Protein AF-A0A0F9E909-F1 (afdb_monomer)

Solvent-accessible surface area (backbone atoms only — not comparable to full-atom values): 12432 Å² total; per-residue (Å²): 138,92,84,76,99,59,73,80,66,63,66,66,71,63,49,58,63,54,48,55,54,49,21,74,79,40,53,70,59,35,53,52,53,51,50,56,50,39,73,75,51,79,74,81,72,73,55,64,64,54,41,22,43,34,40,78,66,65,75,43,50,73,69,54,37,56,53,52,33,40,75,76,69,42,54,68,70,60,45,48,50,43,37,61,70,59,56,84,75,80,56,69,67,59,48,50,44,34,33,48,59,72,74,39,54,69,71,60,41,53,58,55,44,42,74,70,72,44,51,74,68,53,48,55,51,46,62,58,71,60,41,56,73,81,52,73,69,53,52,50,44,25,55,79,50,34,51,79,38,64,70,59,26,58,76,71,45,40,69,60,87,67,55,68,62,57,38,57,58,31,38,37,72,24,28,44,61,69,56,41,48,43,52,52,26,45,64,78,79,76,79,52,73,66,53,51,52,51,34,41,77,69,63,76,41,54,86,83,69,74,70,132

Organism: NCBI:txid412755

Radius of gyration: 36.8 Å; Cα contacts (8 Å, |Δi|>4): 152; chains: 1; bounding box: 76×35×115 Å

Mean predicted aligned error: 10.0 Å

Nearest PDB structures (foldseek):
  4ph3-assembly2_B  TM=2.312E-01  e=5.650E+00  Bovine leukemia virus
  8p74-assembly1_I  TM=1.664E-01  e=8.000E+00  Homo sapiens

pLDDT: mean 88.17, std 17.1, range [31.7, 98.5]

Structure (mmCIF, N/CA/C/O backbone):
data_AF-A0A0F9E909-F1
#
_entry.id   AF-A0A0F9E909-F1
#
loop_
_atom_site.group_PDB
_atom_site.id
_atom_site.type_symbol
_atom_site.label_atom_id
_atom_site.label_alt_id
_atom_site.label_comp_id
_atom_site.label_asym_id
_atom_site.label_entity_id
_atom_site.label_seq_id
_atom_site.pdbx_PDB_ins_code
_atom_site.Cartn_x
_atom_site.Cartn_y
_atom_site.Cartn_z
_atom_site.occupancy
_atom_site.B_iso_or_equiv
_atom_site.auth_seq_id
_atom_site.auth_comp_id
_atom_site.auth_asym_id
_atom_site.auth_atom_id
_atom_site.pdbx_PDB_model_num
ATOM 1 N N . MET A 1 1 ? 47.763 -15.462 -66.556 1.00 36.81 1 MET A N 1
ATOM 2 C CA . MET A 1 1 ? 46.992 -14.241 -66.240 1.00 36.81 1 MET A CA 1
ATOM 3 C C . MET A 1 1 ? 45.599 -14.666 -65.798 1.00 36.81 1 MET A C 1
ATOM 5 O O . MET A 1 1 ? 44.924 -15.286 -66.610 1.00 36.81 1 MET A O 1
ATOM 9 N N . PRO A 1 2 ? 45.197 -14.446 -64.535 1.00 40.94 2 PRO A N 1
ATOM 10 C CA . PRO A 1 2 ? 43.868 -14.795 -64.047 1.00 40.94 2 PRO A CA 1
ATOM 11 C C . PRO A 1 2 ? 42.940 -13.569 -64.053 1.00 40.94 2 PRO A C 1
ATOM 13 O O . PRO A 1 2 ? 43.306 -12.526 -63.521 1.00 40.94 2 PRO A O 1
ATOM 16 N N . ALA A 1 3 ? 41.750 -13.699 -64.641 1.00 32.66 3 ALA A N 1
ATOM 17 C CA . ALA A 1 3 ? 40.571 -12.861 -64.392 1.00 32.66 3 ALA A CA 1
ATOM 18 C C . ALA A 1 3 ? 39.335 -13.476 -65.098 1.00 32.66 3 ALA A C 1
ATOM 20 O O . ALA A 1 3 ? 39.513 -14.020 -66.188 1.00 32.66 3 ALA A O 1
ATOM 21 N N . PRO A 1 4 ? 38.089 -13.323 -64.597 1.00 44.22 4 PRO A N 1
ATOM 22 C CA . PRO A 1 4 ? 37.714 -12.877 -63.259 1.00 44.22 4 PRO A CA 1
ATOM 23 C C . PRO A 1 4 ? 36.596 -13.699 -62.580 1.00 44.22 4 PRO A C 1
ATOM 25 O O . PRO A 1 4 ? 35.664 -14.235 -63.180 1.00 44.22 4 PRO A O 1
ATOM 28 N N . ILE A 1 5 ? 36.676 -13.667 -61.254 1.00 43.78 5 ILE A N 1
ATOM 29 C CA . ILE A 1 5 ? 35.606 -13.874 -60.281 1.00 43.78 5 ILE A CA 1
ATOM 30 C C . ILE A 1 5 ? 34.520 -12.809 -60.531 1.00 43.78 5 ILE A C 1
ATOM 32 O O . ILE A 1 5 ? 34.573 -11.736 -59.947 1.00 43.78 5 ILE A O 1
ATOM 36 N N . ILE A 1 6 ? 33.575 -13.046 -61.449 1.00 39.88 6 ILE A N 1
ATOM 37 C CA . ILE A 1 6 ? 32.380 -12.182 -61.626 1.00 39.88 6 ILE A CA 1
ATOM 38 C C . ILE A 1 6 ? 31.071 -12.987 -61.765 1.00 39.88 6 ILE A C 1
ATOM 40 O O . ILE A 1 6 ? 29.988 -12.424 -61.660 1.00 39.88 6 ILE A O 1
ATOM 44 N N . ILE A 1 7 ? 31.104 -14.317 -61.890 1.00 36.59 7 ILE A N 1
ATOM 45 C CA . ILE A 1 7 ? 29.864 -15.076 -62.157 1.00 36.59 7 ILE A CA 1
ATOM 46 C C . ILE A 1 7 ? 29.066 -15.425 -60.881 1.00 36.59 7 ILE A C 1
ATOM 48 O O . ILE A 1 7 ? 27.866 -15.669 -60.959 1.00 36.59 7 ILE A O 1
ATOM 52 N N . VAL A 1 8 ? 29.656 -15.339 -59.682 1.00 37.59 8 VAL A N 1
ATOM 53 C CA . VAL A 1 8 ? 28.934 -15.656 -58.426 1.00 37.59 8 VAL A CA 1
ATOM 54 C C . VAL A 1 8 ? 28.106 -14.475 -57.885 1.00 37.59 8 VAL A C 1
ATOM 56 O O . VAL A 1 8 ? 27.152 -14.685 -57.143 1.00 37.59 8 VAL A O 1
ATOM 59 N N . LEU A 1 9 ? 28.372 -13.236 -58.320 1.00 36.12 9 LEU A N 1
ATOM 60 C CA . LEU A 1 9 ? 27.569 -12.061 -57.930 1.00 36.12 9 LEU A CA 1
ATOM 61 C C . LEU A 1 9 ? 26.305 -11.864 -58.791 1.00 36.12 9 LEU A C 1
ATOM 63 O O . LEU A 1 9 ? 25.391 -11.152 -58.383 1.00 36.12 9 LEU A O 1
ATOM 67 N N . GLY A 1 10 ? 26.218 -12.513 -59.958 1.00 31.70 10 GLY A N 1
ATOM 68 C CA . GLY A 1 10 ? 25.117 -12.311 -60.909 1.00 31.70 10 GLY A CA 1
ATOM 69 C C . GLY A 1 10 ? 23.823 -13.068 -60.587 1.00 31.70 10 GLY A C 1
ATOM 70 O O . GLY A 1 10 ? 22.751 -12.636 -60.999 1.00 31.70 10 GLY A O 1
ATOM 71 N N . ILE A 1 11 ? 23.889 -14.169 -59.830 1.00 36.22 11 ILE A N 1
ATOM 72 C CA . ILE A 1 11 ? 22.701 -14.979 -59.489 1.00 36.22 11 ILE A CA 1
ATOM 73 C C . ILE A 1 11 ? 21.999 -14.457 -58.219 1.00 36.22 11 ILE A C 1
ATOM 75 O O . ILE A 1 11 ? 20.808 -14.687 -58.026 1.00 36.22 11 ILE A O 1
ATOM 79 N N . VAL A 1 12 ? 22.688 -13.669 -57.389 1.00 43.12 12 VAL A N 1
ATOM 80 C CA . VAL A 1 12 ? 22.137 -13.153 -56.121 1.00 43.12 12 VAL A CA 1
ATOM 81 C C . VAL A 1 12 ? 21.300 -11.877 -56.310 1.00 43.12 12 VAL A C 1
ATOM 83 O O . VAL A 1 12 ? 20.471 -11.567 -55.463 1.00 43.12 12 VAL A O 1
ATOM 86 N N . ALA A 1 13 ? 21.438 -11.155 -57.429 1.00 41.00 13 ALA A N 1
ATOM 87 C CA . ALA A 1 13 ? 20.770 -9.859 -57.619 1.00 41.00 13 ALA A CA 1
ATOM 88 C C . ALA A 1 13 ? 19.371 -9.924 -58.274 1.00 41.00 13 ALA A C 1
ATOM 90 O O . ALA A 1 13 ? 18.600 -8.977 -58.140 1.00 41.00 13 ALA A O 1
ATOM 91 N N . LEU A 1 14 ? 19.013 -11.022 -58.957 1.00 38.09 14 LEU A N 1
ATOM 92 C CA . LEU A 1 14 ? 17.705 -11.181 -59.630 1.00 38.09 14 LEU A CA 1
ATOM 93 C C . LEU A 1 14 ? 16.709 -12.074 -58.872 1.00 38.09 14 LEU A C 1
ATOM 95 O O . LEU A 1 14 ? 15.510 -12.023 -59.136 1.00 38.09 14 LEU A O 1
ATOM 99 N N . ALA A 1 15 ? 17.175 -12.872 -57.911 1.00 51.06 15 ALA A N 1
ATOM 100 C CA . ALA A 1 15 ? 16.310 -13.684 -57.057 1.00 51.06 15 ALA A CA 1
ATOM 101 C C . ALA A 1 15 ? 15.502 -12.883 -56.006 1.00 51.06 15 ALA A C 1
ATOM 103 O O . ALA A 1 15 ? 14.345 -13.247 -55.775 1.00 51.06 15 ALA A O 1
ATOM 104 N N . PRO A 1 16 ? 16.023 -11.799 -55.384 1.00 52.28 16 PRO A N 1
ATOM 105 C CA . PRO A 1 16 ? 15.320 -11.114 -54.300 1.00 52.28 16 PRO A CA 1
ATOM 106 C C . PRO A 1 16 ? 14.004 -10.486 -54.756 1.00 52.28 16 PRO A C 1
ATOM 108 O O . PRO A 1 16 ? 13.014 -10.565 -54.043 1.00 52.28 16 PRO A O 1
ATOM 111 N N . THR A 1 17 ? 13.962 -9.906 -55.957 1.00 53.91 17 THR A N 1
ATOM 112 C CA . THR A 1 17 ? 12.777 -9.215 -56.487 1.00 53.91 17 THR A CA 1
ATOM 113 C C . THR A 1 17 ? 11.666 -10.178 -56.902 1.00 53.91 17 THR A C 1
ATOM 115 O O . THR A 1 17 ? 10.497 -9.895 -56.649 1.00 53.91 17 THR A O 1
ATOM 118 N N . VAL A 1 18 ? 12.004 -11.343 -57.469 1.00 54.59 18 VAL A N 1
ATOM 119 C CA . VAL A 1 18 ? 11.017 -12.372 -57.849 1.00 54.59 18 VAL A CA 1
ATOM 120 C C . VAL A 1 18 ? 10.454 -13.086 -56.617 1.00 54.59 18 VAL A C 1
ATOM 122 O O . VAL A 1 18 ? 9.243 -13.285 -56.530 1.00 54.59 18 VAL A O 1
ATOM 125 N N . LEU A 1 19 ? 11.298 -13.428 -55.636 1.00 55.47 19 LEU A N 1
ATOM 126 C CA . LEU A 1 19 ? 10.858 -14.031 -54.371 1.00 55.47 19 LEU A CA 1
ATOM 127 C C . LEU A 1 19 ? 10.079 -13.045 -53.492 1.00 55.47 19 LEU A C 1
ATOM 129 O O . LEU A 1 19 ? 9.073 -13.438 -52.904 1.00 55.47 19 LEU A O 1
ATOM 133 N N . ALA A 1 20 ? 10.484 -11.771 -53.441 1.00 58.56 20 ALA A N 1
ATOM 134 C CA . ALA A 1 20 ? 9.726 -10.728 -52.750 1.00 58.56 20 ALA A CA 1
ATOM 135 C C . ALA A 1 20 ? 8.350 -10.508 -53.397 1.00 58.56 20 ALA A C 1
ATOM 137 O O . ALA A 1 20 ? 7.354 -10.402 -52.685 1.00 58.56 20 ALA A O 1
ATOM 138 N N . GLY A 1 21 ? 8.280 -10.517 -54.734 1.00 60.78 21 GLY A N 1
ATOM 139 C CA . GLY A 1 21 ? 7.022 -10.422 -55.475 1.00 60.78 21 GLY A CA 1
ATOM 140 C C . GLY A 1 21 ? 6.113 -11.635 -55.260 1.00 60.78 21 GLY A C 1
ATOM 141 O O . GLY A 1 21 ? 4.942 -11.474 -54.939 1.00 60.78 21 GLY A O 1
ATOM 142 N N . ALA A 1 22 ? 6.641 -12.859 -55.359 1.00 60.09 22 ALA A N 1
ATOM 143 C CA . ALA A 1 22 ? 5.868 -14.088 -55.145 1.00 60.09 22 ALA A CA 1
ATOM 144 C C . ALA A 1 22 ? 5.399 -14.257 -53.687 1.00 60.09 22 ALA A C 1
ATOM 146 O O . ALA A 1 22 ? 4.290 -14.738 -53.448 1.00 60.09 22 ALA A O 1
ATOM 147 N N . GLY A 1 23 ? 6.205 -13.821 -52.714 1.00 60.59 23 GLY A N 1
ATOM 148 C CA . GLY A 1 23 ? 5.861 -13.846 -51.291 1.00 60.59 23 GLY A CA 1
ATOM 149 C C . GLY A 1 23 ? 4.655 -12.973 -50.927 1.00 60.59 23 GLY A C 1
ATOM 150 O O . GLY A 1 23 ? 3.956 -13.296 -49.972 1.00 60.59 23 GLY A O 1
ATOM 151 N N . GLN A 1 24 ? 4.357 -11.923 -51.705 1.00 67.06 24 GLN A N 1
ATOM 152 C CA . GLN A 1 24 ? 3.143 -11.115 -51.522 1.00 67.06 24 GLN A CA 1
ATOM 153 C C . GLN A 1 24 ? 1.863 -11.833 -51.980 1.00 67.06 24 GLN A C 1
ATOM 155 O O . GLN A 1 24 ? 0.805 -11.608 -51.400 1.00 67.06 24 GLN A O 1
ATOM 160 N N . PHE A 1 25 ? 1.944 -12.706 -52.990 1.00 69.81 25 PHE A N 1
ATOM 161 C CA . PHE A 1 25 ? 0.783 -13.426 -53.533 1.00 69.81 25 PHE A CA 1
ATOM 162 C C . PHE A 1 25 ? 0.582 -14.815 -52.910 1.00 69.81 25 PHE A C 1
ATOM 164 O O . PHE A 1 25 ? -0.527 -15.347 -52.944 1.00 69.81 25 PHE A O 1
ATOM 171 N N . PHE A 1 26 ? 1.629 -15.401 -52.320 1.00 76.56 26 PHE A N 1
ATOM 172 C CA . PHE A 1 26 ? 1.554 -16.671 -51.599 1.00 76.56 26 PHE A CA 1
ATOM 173 C C . PHE A 1 26 ? 2.433 -16.642 -50.331 1.00 76.56 26 PHE A C 1
ATOM 175 O O . PHE A 1 26 ? 3.591 -17.082 -50.358 1.00 76.56 26 PHE A O 1
ATOM 182 N N . PRO A 1 27 ? 1.886 -16.149 -49.202 1.00 81.69 27 PRO A N 1
ATOM 183 C CA . PRO A 1 27 ? 2.634 -15.919 -47.963 1.00 81.69 27 PRO A CA 1
ATOM 184 C C . PRO A 1 27 ? 3.496 -17.097 -47.460 1.00 81.69 27 PRO A C 1
ATOM 186 O O . PRO A 1 27 ? 4.626 -16.845 -47.038 1.00 81.69 27 PRO A O 1
ATOM 189 N N . PRO A 1 28 ? 3.076 -18.381 -47.556 1.00 87.69 28 PRO A N 1
ATOM 190 C CA . PRO A 1 28 ? 3.885 -19.500 -47.056 1.00 87.69 28 PRO A CA 1
ATOM 191 C C . PRO A 1 28 ? 5.262 -19.666 -47.720 1.00 87.69 28 PRO A C 1
ATOM 193 O O . PRO A 1 28 ? 6.204 -20.114 -47.068 1.00 87.69 28 PRO A O 1
ATOM 196 N N . ILE A 1 29 ? 5.412 -19.314 -49.004 1.00 80.50 29 ILE A N 1
ATOM 197 C CA . ILE A 1 29 ? 6.716 -19.384 -49.693 1.00 80.50 29 ILE A CA 1
ATOM 198 C C . ILE A 1 29 ? 7.644 -18.279 -49.182 1.00 80.50 29 ILE A C 1
ATOM 200 O O . ILE A 1 29 ? 8.825 -18.536 -48.942 1.00 80.50 29 ILE A O 1
ATOM 204 N N . GLY A 1 30 ? 7.103 -17.074 -48.974 1.00 81.25 30 GLY A N 1
ATOM 205 C CA . GLY A 1 30 ? 7.840 -15.958 -48.386 1.00 81.25 30 GLY A CA 1
ATOM 206 C C . GLY A 1 30 ? 8.330 -16.277 -46.972 1.00 81.25 30 GLY A C 1
ATOM 207 O O . GLY A 1 30 ? 9.507 -16.083 -46.677 1.00 81.25 30 GLY A O 1
ATOM 208 N N . GLU A 1 31 ? 7.467 -16.844 -46.124 1.00 84.31 31 GLU A N 1
ATOM 209 C CA . GLU A 1 31 ? 7.847 -17.252 -44.764 1.00 84.31 31 GLU A CA 1
ATOM 210 C C . GLU A 1 31 ? 8.892 -18.375 -44.763 1.00 84.31 31 GLU A C 1
ATOM 212 O O . GLU A 1 31 ? 9.898 -18.278 -44.062 1.00 84.31 31 GLU A O 1
ATOM 217 N N . LYS A 1 32 ? 8.755 -19.397 -45.620 1.00 84.19 32 LYS A N 1
ATOM 218 C CA . LYS A 1 32 ? 9.779 -20.450 -45.746 1.00 84.19 32 LYS A CA 1
ATOM 219 C C . LYS A 1 32 ? 11.140 -19.887 -46.169 1.00 84.19 32 LYS A C 1
ATOM 221 O O . LYS A 1 32 ? 12.163 -20.324 -45.647 1.00 84.19 32 LYS A O 1
ATOM 226 N N . ALA A 1 33 ? 11.162 -18.921 -47.089 1.00 82.94 33 ALA A N 1
ATOM 227 C CA . ALA A 1 33 ? 12.396 -18.261 -47.508 1.00 82.94 33 ALA A CA 1
ATOM 228 C C . ALA A 1 33 ? 13.047 -17.469 -46.357 1.00 82.94 33 ALA A C 1
ATOM 230 O O . ALA A 1 33 ? 14.258 -17.576 -46.162 1.00 82.94 33 ALA A O 1
ATOM 231 N N . LYS A 1 34 ? 12.253 -16.746 -45.551 1.00 84.00 34 LYS A N 1
ATOM 232 C CA . LYS A 1 34 ? 12.735 -16.063 -44.338 1.00 84.00 34 LYS A CA 1
ATOM 233 C C . LYS A 1 34 ? 13.318 -17.048 -43.324 1.00 84.00 34 LYS A C 1
ATOM 235 O O . LYS A 1 34 ? 14.424 -16.823 -42.844 1.00 84.00 34 LYS A O 1
ATOM 240 N N . HIS A 1 35 ? 12.627 -18.152 -43.037 1.00 87.56 35 HIS A N 1
ATOM 241 C CA . HIS A 1 35 ? 13.116 -19.163 -42.094 1.00 87.56 35 HIS A CA 1
ATOM 242 C C . HIS A 1 35 ? 14.466 -19.745 -42.521 1.00 87.56 35 HIS A C 1
ATOM 244 O O . HIS A 1 35 ? 15.403 -19.713 -41.734 1.00 87.56 35 HIS A O 1
ATOM 250 N N . VAL A 1 36 ? 14.612 -20.153 -43.788 1.00 86.75 36 VAL A N 1
ATOM 251 C CA . VAL A 1 36 ? 15.902 -20.646 -44.309 1.00 86.75 36 VAL A CA 1
ATOM 252 C C . VAL A 1 36 ? 17.002 -19.589 -44.174 1.00 86.75 36 VAL A C 1
ATOM 254 O O . VAL A 1 36 ? 18.135 -19.923 -43.838 1.00 86.75 36 VAL A O 1
ATOM 257 N N . SER A 1 37 ? 16.689 -18.311 -44.408 1.00 85.75 37 SER A N 1
ATOM 258 C CA . SER A 1 37 ? 17.677 -17.240 -44.244 1.00 85.75 37 SER A CA 1
ATOM 259 C C . SER A 1 37 ? 18.116 -17.049 -42.786 1.00 85.75 37 SER A C 1
ATOM 261 O O . SER A 1 37 ? 19.311 -16.906 -42.538 1.00 85.75 37 SER A O 1
ATOM 263 N N . PHE A 1 38 ? 17.186 -17.119 -41.826 1.00 89.06 38 PHE A N 1
ATOM 264 C CA . PHE A 1 38 ? 17.492 -16.996 -40.398 1.00 89.06 38 PHE A CA 1
ATOM 265 C C . PHE A 1 38 ? 18.185 -18.234 -39.820 1.00 89.06 38 PHE A C 1
ATOM 267 O O . PHE A 1 38 ? 19.014 -18.086 -38.928 1.00 89.06 38 PHE A O 1
ATOM 274 N N . ASP A 1 39 ? 17.912 -19.430 -40.347 1.00 87.88 39 ASP A N 1
ATOM 275 C CA . ASP A 1 39 ? 18.633 -20.651 -39.964 1.00 87.88 39 ASP A CA 1
ATOM 276 C C . ASP A 1 39 ? 20.117 -20.573 -40.361 1.00 87.88 39 ASP A C 1
ATOM 278 O O . ASP A 1 39 ? 20.988 -21.061 -39.642 1.00 87.88 39 ASP A O 1
ATOM 282 N N . ILE A 1 40 ? 20.419 -19.945 -41.503 1.00 89.25 40 ILE A N 1
ATOM 283 C CA . ILE A 1 40 ? 21.796 -19.736 -41.976 1.00 89.25 40 ILE A CA 1
ATOM 284 C C . ILE A 1 40 ? 22.468 -18.591 -41.212 1.00 89.25 40 ILE A C 1
ATOM 286 O O . ILE A 1 40 ? 23.650 -18.678 -40.876 1.00 89.25 40 ILE A O 1
ATOM 290 N N . TRP A 1 41 ? 21.733 -17.506 -40.964 1.00 88.25 41 TRP A N 1
ATOM 291 C CA . TRP A 1 41 ? 22.238 -16.324 -40.278 1.00 88.25 41 TRP A CA 1
ATOM 292 C C . TRP A 1 41 ? 21.208 -15.814 -39.258 1.00 88.25 41 TRP A C 1
ATOM 294 O O . TRP A 1 41 ? 20.361 -14.976 -39.588 1.00 88.25 41 TRP A O 1
ATOM 304 N N . PRO A 1 42 ? 21.279 -16.266 -37.996 1.00 87.12 42 PRO A N 1
ATOM 305 C CA . PRO A 1 42 ? 20.377 -15.802 -36.948 1.00 87.12 42 PRO A CA 1
ATOM 306 C C . PRO A 1 42 ? 20.827 -14.426 -36.423 1.00 87.12 42 PRO A C 1
ATOM 308 O O . PRO A 1 42 ? 21.539 -14.327 -35.429 1.00 87.12 42 PRO A O 1
ATOM 311 N N . ASN A 1 43 ? 20.433 -13.345 -37.104 1.00 86.56 43 ASN A N 1
ATOM 312 C CA . ASN A 1 43 ? 20.725 -11.949 -36.718 1.00 86.56 43 ASN A CA 1
ATOM 313 C C . ASN A 1 43 ? 19.558 -11.203 -36.077 1.00 86.56 43 ASN A C 1
ATOM 315 O O . ASN A 1 43 ? 19.673 -9.998 -35.854 1.00 86.56 43 ASN A O 1
ATOM 319 N N . LYS A 1 44 ? 18.431 -11.865 -35.817 1.00 88.75 44 LYS A N 1
ATOM 320 C CA . LYS A 1 44 ? 17.310 -11.197 -35.166 1.00 88.75 44 LYS A CA 1
ATOM 321 C C . LYS A 1 44 ? 17.719 -10.808 -33.743 1.00 88.75 44 LYS A C 1
ATOM 323 O O . LYS A 1 44 ? 17.977 -11.682 -32.916 1.00 88.75 44 LYS A O 1
ATOM 328 N N . LEU A 1 45 ? 17.777 -9.509 -33.473 1.00 90.12 45 LEU A N 1
ATOM 329 C CA . LEU A 1 45 ? 17.964 -8.997 -32.124 1.00 90.12 45 LEU A CA 1
ATOM 330 C C . LEU A 1 45 ? 16.635 -9.090 -31.354 1.00 90.12 45 LEU A C 1
ATOM 332 O O . LEU A 1 45 ? 15.568 -8.966 -31.965 1.00 90.12 45 LEU A O 1
ATOM 336 N N . PRO A 1 46 ? 16.675 -9.352 -30.036 1.00 94.00 46 PRO A N 1
ATOM 337 C CA . PRO A 1 46 ? 15.514 -9.145 -29.178 1.00 94.00 46 PRO A CA 1
ATOM 338 C C . PRO A 1 46 ? 15.070 -7.678 -29.235 1.00 94.00 46 PRO A C 1
ATOM 340 O O . PRO A 1 46 ? 15.908 -6.797 -29.443 1.00 94.00 46 PRO A O 1
ATOM 343 N N . GLU A 1 47 ? 13.781 -7.410 -29.032 1.00 94.94 47 GLU A N 1
ATOM 344 C CA . GLU A 1 47 ? 13.285 -6.038 -28.973 1.00 94.94 47 GLU A CA 1
ATOM 345 C C . GLU A 1 47 ? 13.810 -5.356 -27.700 1.00 94.94 47 GLU A C 1
ATOM 347 O O . GLU A 1 47 ? 14.321 -5.987 -26.765 1.00 94.94 47 GLU A O 1
ATOM 352 N N . ILE A 1 48 ? 13.707 -4.029 -27.650 1.00 96.25 48 ILE A N 1
ATOM 353 C CA . ILE A 1 48 ? 14.277 -3.231 -26.557 1.00 96.25 48 ILE A CA 1
ATOM 354 C C . ILE A 1 48 ? 13.732 -3.626 -25.174 1.00 96.25 48 ILE A C 1
ATOM 356 O O . ILE A 1 48 ? 14.462 -3.577 -24.185 1.00 96.25 48 ILE A O 1
ATOM 360 N N . THR A 1 49 ? 12.479 -4.078 -25.104 1.00 96.69 49 THR A N 1
ATOM 361 C CA . THR A 1 49 ? 11.825 -4.575 -23.888 1.00 96.69 49 THR A CA 1
ATOM 362 C C . THR A 1 49 ? 12.406 -5.912 -23.427 1.00 96.69 49 THR A C 1
ATOM 364 O O . THR A 1 49 ? 12.671 -6.075 -22.233 1.00 96.69 49 THR A O 1
ATOM 367 N N . GLU A 1 50 ? 12.674 -6.859 -24.334 1.00 97.25 50 GLU A N 1
ATOM 368 C CA . GLU A 1 50 ? 13.362 -8.100 -23.964 1.00 97.25 50 GLU A CA 1
ATOM 369 C C . GLU A 1 50 ? 14.813 -7.835 -23.579 1.00 97.25 50 GLU A C 1
ATOM 371 O O . GLU A 1 50 ? 15.272 -8.377 -22.577 1.00 97.25 50 GLU A O 1
ATOM 376 N N . LEU A 1 51 ? 15.527 -6.975 -24.314 1.00 97.56 51 LEU A N 1
ATOM 377 C CA . LEU A 1 51 ? 16.892 -6.573 -23.967 1.00 97.56 51 LEU A CA 1
ATOM 378 C C . LEU A 1 51 ? 16.950 -5.964 -22.561 1.00 97.56 51 LEU A C 1
ATOM 380 O O . LEU A 1 51 ? 17.828 -6.311 -21.769 1.00 97.56 51 LEU A O 1
ATOM 384 N N . ALA A 1 52 ? 15.995 -5.094 -22.229 1.00 97.69 52 ALA A N 1
ATOM 385 C CA . ALA A 1 52 ? 15.898 -4.479 -20.914 1.00 97.69 52 ALA A CA 1
ATOM 386 C C . ALA A 1 52 ? 15.650 -5.533 -19.827 1.00 97.69 52 ALA A C 1
ATOM 388 O O . ALA A 1 52 ? 16.351 -5.548 -18.815 1.00 97.69 52 ALA A O 1
ATOM 389 N N . MET A 1 53 ? 14.736 -6.480 -20.059 1.00 97.81 53 MET A N 1
ATOM 390 C CA . MET A 1 53 ? 14.485 -7.585 -19.132 1.00 97.81 53 MET A CA 1
ATOM 391 C C . MET A 1 53 ? 15.703 -8.508 -18.978 1.00 97.81 53 MET A C 1
ATOM 393 O O . MET A 1 53 ? 16.030 -8.900 -17.860 1.00 97.81 53 MET A O 1
ATOM 397 N N . MET A 1 54 ? 16.417 -8.820 -20.063 1.00 97.69 54 MET A N 1
ATOM 398 C CA . MET A 1 54 ? 17.662 -9.597 -20.023 1.00 97.69 54 MET A CA 1
ATOM 399 C C . MET A 1 54 ? 18.726 -8.901 -19.168 1.00 97.69 54 MET A C 1
ATOM 401 O O . MET A 1 54 ? 19.414 -9.573 -18.402 1.00 97.69 54 MET A O 1
ATOM 405 N N . ARG A 1 55 ? 18.830 -7.565 -19.236 1.00 97.19 55 ARG A N 1
ATOM 406 C CA . ARG A 1 55 ? 19.699 -6.781 -18.343 1.00 97.19 55 ARG A CA 1
ATOM 407 C C . ARG A 1 55 ? 19.242 -6.875 -16.888 1.00 97.19 55 ARG A C 1
ATOM 409 O O . ARG A 1 55 ? 20.064 -7.147 -16.022 1.00 97.19 55 ARG A O 1
ATOM 416 N N . VAL A 1 56 ? 17.950 -6.680 -16.602 1.00 97.44 56 VAL A N 1
ATOM 417 C CA . VAL A 1 56 ? 17.407 -6.789 -15.228 1.00 97.44 56 VAL A CA 1
ATOM 418 C C . VAL A 1 56 ? 17.631 -8.194 -14.649 1.00 97.44 56 VAL A C 1
ATOM 420 O O . VAL A 1 56 ? 17.785 -8.350 -13.442 1.00 97.44 56 VAL A O 1
ATOM 423 N N . ARG A 1 57 ? 17.642 -9.229 -15.492 1.00 97.12 57 ARG A N 1
ATOM 424 C CA . ARG A 1 57 ? 17.906 -10.626 -15.112 1.00 97.12 57 ARG A CA 1
ATOM 425 C C . ARG A 1 57 ? 19.376 -11.025 -15.234 1.00 97.12 57 ARG A C 1
ATOM 427 O O . ARG A 1 57 ? 19.669 -12.216 -15.187 1.00 97.12 57 ARG A O 1
ATOM 434 N N . GLU A 1 58 ? 20.270 -10.056 -15.426 1.00 97.00 58 GLU A N 1
ATOM 435 C CA . GLU A 1 58 ? 21.725 -10.249 -15.483 1.00 97.00 58 GLU A CA 1
ATOM 436 C C . GLU A 1 58 ? 22.169 -11.298 -16.519 1.00 97.00 58 GLU A C 1
ATOM 438 O O . GLU A 1 58 ? 23.222 -11.920 -16.405 1.00 97.00 58 GLU A O 1
ATOM 443 N N . THR A 1 59 ? 21.357 -11.514 -17.558 1.00 97.94 59 THR A N 1
ATOM 444 C CA . THR A 1 59 ? 21.649 -12.472 -18.636 1.00 97.94 59 THR A CA 1
ATOM 445 C C . THR A 1 59 ? 22.564 -11.862 -19.701 1.00 97.94 59 THR A C 1
ATOM 447 O O . THR A 1 59 ? 23.161 -12.590 -20.490 1.00 97.94 59 THR A O 1
ATOM 450 N N . ILE A 1 60 ? 22.669 -10.531 -19.714 1.00 97.62 60 ILE A N 1
ATOM 451 C CA . ILE A 1 60 ? 23.615 -9.723 -20.494 1.00 97.62 60 ILE A CA 1
ATOM 452 C C . ILE A 1 60 ? 24.182 -8.618 -19.599 1.00 97.62 60 ILE A C 1
ATOM 454 O O . ILE A 1 60 ? 23.560 -8.238 -18.603 1.00 97.62 60 ILE A O 1
ATOM 458 N N . THR A 1 61 ? 25.342 -8.075 -19.964 1.00 98.25 61 THR A N 1
ATOM 459 C CA . THR A 1 61 ? 25.931 -6.932 -19.252 1.00 98.25 61 THR A CA 1
ATOM 460 C C . THR A 1 61 ? 25.250 -5.612 -19.629 1.00 98.25 61 THR A C 1
ATOM 462 O O . THR A 1 61 ? 24.530 -5.515 -20.624 1.00 98.25 61 THR A O 1
ATOM 465 N N . GLU A 1 62 ? 25.498 -4.561 -18.847 1.00 97.12 62 GLU A N 1
ATOM 466 C CA . GLU A 1 62 ? 25.043 -3.200 -19.155 1.00 97.12 62 GLU A CA 1
ATOM 467 C C . GLU A 1 62 ? 25.592 -2.681 -20.493 1.00 97.12 62 GLU A C 1
ATOM 469 O O . GLU A 1 62 ? 24.834 -2.173 -21.321 1.00 97.12 62 GLU A O 1
ATOM 474 N N . ASP A 1 63 ? 26.886 -2.879 -20.746 1.00 97.88 63 ASP A N 1
ATOM 475 C CA . ASP A 1 63 ? 27.514 -2.486 -22.011 1.00 97.88 63 ASP A CA 1
ATOM 476 C C . ASP A 1 63 ? 26.897 -3.228 -23.202 1.00 97.88 63 ASP A C 1
ATOM 478 O O . ASP A 1 63 ? 26.655 -2.650 -24.266 1.00 97.88 63 ASP A O 1
ATOM 482 N N . GLU A 1 64 ? 26.609 -4.519 -23.024 1.00 97.56 64 GLU A N 1
ATOM 483 C CA . GLU A 1 64 ? 25.964 -5.340 -24.039 1.00 97.56 64 GLU A CA 1
ATOM 484 C C . GLU A 1 64 ? 24.526 -4.884 -24.310 1.00 97.56 64 GLU A C 1
ATOM 486 O O . GLU A 1 64 ? 24.128 -4.791 -25.474 1.00 97.56 64 GLU A O 1
ATOM 491 N N . TYR A 1 65 ? 23.776 -4.529 -23.265 1.00 97.94 65 TYR A N 1
ATOM 492 C CA . TYR A 1 65 ? 22.444 -3.944 -23.384 1.00 97.94 65 TYR A CA 1
ATOM 493 C C . TYR A 1 65 ? 22.462 -2.670 -24.232 1.00 97.94 65 TYR A C 1
ATOM 495 O O . TYR A 1 65 ? 21.767 -2.595 -25.247 1.00 97.94 65 TYR A O 1
ATOM 503 N N . PHE A 1 66 ? 23.296 -1.690 -23.877 1.00 98.06 66 PHE A N 1
ATOM 504 C CA . PHE A 1 66 ? 23.359 -0.423 -24.608 1.00 98.06 66 PHE A CA 1
ATOM 505 C C . PHE A 1 66 ? 23.906 -0.580 -26.031 1.00 98.06 66 PHE A C 1
ATOM 507 O O . PHE A 1 66 ? 23.475 0.132 -26.941 1.00 98.06 66 PHE A O 1
ATOM 514 N N . SER A 1 67 ? 24.823 -1.524 -26.256 1.00 97.62 67 SER A N 1
ATOM 515 C CA . SER A 1 67 ? 25.324 -1.856 -27.593 1.00 97.62 67 SER A CA 1
ATOM 516 C C . SER A 1 67 ? 24.224 -2.428 -28.491 1.00 97.62 67 SER A C 1
ATOM 518 O O . SER A 1 67 ? 24.052 -1.968 -29.621 1.00 97.62 67 SER A O 1
ATOM 520 N N . ARG A 1 68 ? 23.440 -3.391 -27.991 1.00 97.19 68 ARG A N 1
ATOM 521 C CA . ARG A 1 68 ? 22.331 -4.009 -28.737 1.00 97.19 68 ARG A CA 1
ATOM 522 C C . ARG A 1 68 ? 21.162 -3.037 -28.928 1.00 97.19 68 ARG A C 1
ATOM 524 O O . ARG A 1 68 ? 20.638 -2.940 -30.030 1.00 97.19 68 ARG A O 1
ATOM 531 N N . ALA A 1 69 ? 20.831 -2.231 -27.920 1.00 97.31 69 ALA A N 1
ATOM 532 C CA . ALA A 1 69 ? 19.828 -1.171 -28.036 1.00 97.31 69 ALA A CA 1
ATOM 533 C C . ALA A 1 69 ? 20.188 -0.141 -29.123 1.00 97.31 69 ALA A C 1
ATOM 535 O O . ALA A 1 69 ? 19.324 0.307 -29.875 1.00 97.31 69 ALA A O 1
ATOM 536 N N . ARG A 1 70 ? 21.480 0.191 -29.264 1.00 97.06 70 ARG A N 1
ATOM 537 C CA . ARG A 1 70 ? 21.968 1.065 -30.340 1.00 97.06 70 ARG A CA 1
ATOM 538 C C . ARG A 1 70 ? 21.819 0.434 -31.724 1.00 97.06 70 ARG A C 1
ATOM 540 O O . ARG A 1 70 ? 21.552 1.159 -32.677 1.00 97.06 70 ARG A O 1
ATOM 547 N N . GLN A 1 71 ? 21.989 -0.884 -31.847 1.00 95.00 71 GLN A N 1
ATOM 548 C CA . GLN A 1 71 ? 21.770 -1.605 -33.110 1.00 95.00 71 GLN A CA 1
ATOM 549 C C . GLN A 1 71 ? 20.297 -1.545 -33.547 1.00 95.00 71 GLN A C 1
ATOM 551 O O . GLN A 1 71 ? 20.032 -1.424 -34.738 1.00 95.00 71 GLN A O 1
ATOM 556 N N . GLU A 1 72 ? 19.368 -1.512 -32.587 1.00 93.62 72 GLU A N 1
ATOM 557 C CA . GLU A 1 72 ? 17.931 -1.268 -32.800 1.00 93.62 72 GLU A CA 1
ATOM 558 C C . GLU A 1 72 ? 17.581 0.222 -33.024 1.00 93.62 72 GLU A C 1
ATOM 560 O O . GLU A 1 72 ? 16.430 0.573 -33.275 1.00 93.62 72 GLU A O 1
ATOM 565 N N . GLY A 1 73 ? 18.567 1.123 -32.960 1.00 95.38 73 GLY A N 1
ATOM 566 C CA . GLY A 1 73 ? 18.392 2.554 -33.224 1.00 95.38 73 GLY A CA 1
ATOM 567 C C . GLY A 1 73 ? 18.048 3.413 -32.002 1.00 95.38 73 GLY A C 1
ATOM 568 O O . GLY A 1 73 ? 17.792 4.607 -32.161 1.00 95.38 73 GLY A O 1
ATOM 569 N N . PHE A 1 74 ? 18.077 2.862 -30.786 1.00 97.31 74 PHE A N 1
ATOM 570 C CA . PHE A 1 74 ? 17.840 3.626 -29.559 1.00 97.31 74 PHE A CA 1
ATOM 571 C C . PHE A 1 74 ? 19.114 4.316 -29.059 1.00 97.31 74 PHE A C 1
ATOM 573 O O . PHE A 1 74 ? 20.213 3.757 -29.083 1.00 97.31 74 PHE A O 1
ATOM 580 N N . ASN A 1 75 ? 18.968 5.549 -28.572 1.00 97.44 75 ASN A N 1
ATOM 581 C CA . ASN A 1 75 ? 20.043 6.236 -27.859 1.00 97.44 75 ASN A CA 1
ATOM 582 C C . ASN A 1 75 ? 20.127 5.748 -26.396 1.00 97.44 75 ASN A C 1
ATOM 584 O O . ASN A 1 75 ? 19.273 4.993 -25.928 1.00 97.44 75 ASN A O 1
ATOM 588 N N . HIS A 1 76 ? 21.165 6.179 -25.673 1.00 97.25 76 HIS A N 1
ATOM 589 C CA . HIS A 1 76 ? 21.396 5.748 -24.290 1.00 97.25 76 HIS A CA 1
ATOM 590 C C . HIS A 1 76 ? 20.234 6.108 -23.356 1.00 97.25 76 HIS A C 1
ATOM 592 O O . HIS A 1 76 ? 19.794 5.262 -22.592 1.00 97.25 76 HIS A O 1
ATOM 598 N N . GLU A 1 77 ? 19.719 7.334 -23.443 1.00 98.06 77 GLU A N 1
ATOM 599 C CA . GLU A 1 77 ? 18.632 7.827 -22.589 1.00 98.06 77 GLU A CA 1
ATOM 600 C C . GLU A 1 77 ? 17.344 7.010 -22.773 1.00 98.06 77 GLU A C 1
ATOM 602 O O . GLU A 1 77 ? 16.727 6.566 -21.809 1.00 98.06 77 GLU A O 1
ATOM 607 N N . VAL A 1 78 ? 16.951 6.741 -24.019 1.00 98.00 78 VAL A N 1
ATOM 608 C CA . VAL A 1 78 ? 15.751 5.949 -24.309 1.00 98.00 78 VAL A CA 1
ATOM 609 C C . VAL A 1 78 ? 15.943 4.501 -23.862 1.00 98.00 78 VAL A C 1
ATOM 611 O O . VAL A 1 78 ? 15.038 3.926 -23.260 1.00 98.00 78 VAL A O 1
ATOM 614 N N . ALA A 1 79 ? 17.119 3.916 -24.100 1.00 98.00 79 ALA A N 1
ATOM 615 C CA . ALA A 1 79 ? 17.436 2.582 -23.602 1.00 98.00 79 ALA A CA 1
ATOM 616 C C . ALA A 1 79 ? 17.410 2.537 -22.061 1.00 98.00 79 ALA A C 1
ATOM 618 O O . ALA A 1 79 ? 16.879 1.599 -21.473 1.00 98.00 79 ALA A O 1
ATOM 619 N N . GLU A 1 80 ? 17.927 3.553 -21.381 1.00 98.00 80 GLU A N 1
ATOM 620 C CA . GLU A 1 80 ? 17.867 3.647 -19.923 1.00 98.00 80 GLU A CA 1
ATOM 621 C C . GLU A 1 80 ? 16.418 3.692 -19.418 1.00 98.00 80 GLU A C 1
ATOM 623 O O . GLU A 1 80 ? 16.072 2.950 -18.500 1.00 98.00 80 GLU A O 1
ATOM 628 N N . ASN A 1 81 ? 15.535 4.440 -20.084 1.00 97.88 81 ASN A N 1
ATOM 629 C CA . ASN A 1 81 ? 14.110 4.472 -19.749 1.00 97.88 81 ASN A CA 1
ATOM 630 C C . ASN A 1 81 ? 13.448 3.090 -19.876 1.00 97.88 81 ASN A C 1
ATOM 632 O O . ASN A 1 81 ? 12.736 2.678 -18.961 1.00 97.88 81 ASN A O 1
ATOM 636 N N . TYR A 1 82 ? 13.715 2.341 -20.955 1.00 98.00 82 TYR A N 1
ATOM 637 C CA . TYR A 1 82 ? 13.203 0.969 -21.115 1.00 98.00 82 TYR A CA 1
ATOM 638 C C . TYR A 1 82 ? 13.699 0.021 -20.016 1.00 98.00 82 TYR A C 1
ATOM 640 O O . TYR A 1 82 ? 12.959 -0.853 -19.557 1.00 98.00 82 TYR A O 1
ATOM 648 N N . TRP A 1 83 ? 14.932 0.213 -19.552 1.00 97.62 83 TRP A N 1
ATOM 649 C CA . TRP A 1 83 ? 15.472 -0.534 -18.423 1.00 97.62 83 TRP A CA 1
ATOM 650 C C . TRP A 1 83 ? 14.777 -0.170 -17.105 1.00 97.62 83 TRP A C 1
ATOM 652 O O . TRP A 1 83 ? 14.332 -1.069 -16.393 1.00 97.62 83 TRP A O 1
ATOM 662 N N . ILE A 1 84 ? 14.595 1.120 -16.809 1.00 96.31 84 ILE A N 1
ATOM 663 C CA . ILE A 1 84 ? 13.923 1.594 -15.588 1.00 96.31 84 ILE A CA 1
ATOM 664 C C . ILE A 1 84 ? 12.480 1.076 -15.500 1.00 96.31 84 ILE A C 1
ATOM 666 O O . ILE A 1 84 ? 12.063 0.603 -14.443 1.00 96.31 84 ILE A O 1
ATOM 670 N N . ILE A 1 85 ? 11.717 1.103 -16.597 1.00 96.19 85 ILE A N 1
ATOM 671 C CA . ILE A 1 85 ? 10.322 0.620 -16.594 1.00 96.19 85 ILE A CA 1
ATOM 672 C C . ILE A 1 85 ? 10.205 -0.910 -16.550 1.00 96.19 85 ILE A C 1
ATOM 674 O O . ILE A 1 85 ? 9.114 -1.432 -16.338 1.00 96.19 85 ILE A O 1
ATOM 678 N N . SER A 1 86 ? 11.305 -1.642 -16.752 1.00 96.62 86 SER A N 1
ATOM 679 C CA . SER A 1 86 ? 11.308 -3.110 -16.681 1.00 96.62 86 SER A CA 1
ATOM 680 C C . SER A 1 86 ? 11.256 -3.637 -15.244 1.00 96.62 86 SER A C 1
ATOM 682 O O . SER A 1 86 ? 10.988 -4.822 -15.028 1.00 96.62 86 SER A O 1
ATOM 684 N N . PHE A 1 87 ? 11.509 -2.783 -14.249 1.00 95.38 87 PHE A N 1
ATOM 685 C CA . PHE A 1 87 ? 11.353 -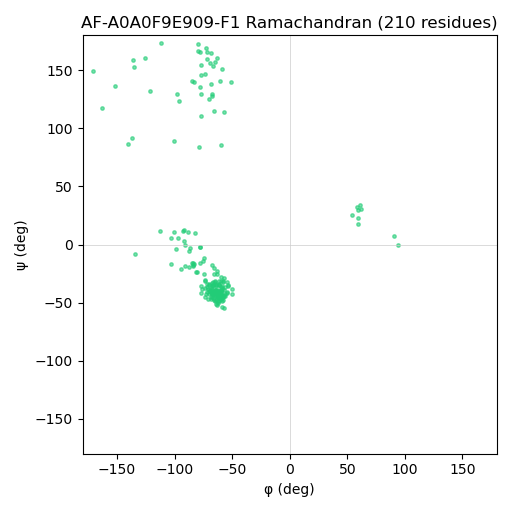3.135 -12.843 1.00 95.38 87 PHE A CA 1
ATOM 686 C C . PHE A 1 87 ? 9.880 -3.106 -12.433 1.00 95.38 87 PHE A C 1
ATOM 688 O O . PHE A 1 87 ? 9.140 -2.171 -12.726 1.00 95.38 87 PHE A O 1
ATOM 695 N N . THR A 1 88 ? 9.455 -4.131 -11.699 1.00 95.00 88 THR A N 1
ATOM 696 C CA . THR A 1 88 ? 8.109 -4.183 -11.126 1.00 95.00 88 THR A CA 1
ATOM 697 C C . THR A 1 88 ? 8.026 -3.281 -9.897 1.00 95.00 88 THR A C 1
ATOM 699 O O . THR A 1 88 ? 8.849 -3.386 -8.987 1.00 95.00 88 THR A O 1
ATOM 702 N N . LEU A 1 89 ? 7.016 -2.412 -9.861 1.00 96.75 89 LEU A N 1
ATOM 703 C CA . LEU A 1 89 ? 6.666 -1.625 -8.678 1.00 96.75 89 LEU A CA 1
ATOM 704 C C . LEU A 1 89 ? 5.924 -2.498 -7.657 1.00 96.75 89 LEU A C 1
ATOM 706 O O . LEU A 1 89 ? 5.280 -3.481 -8.024 1.00 96.75 89 LEU A O 1
ATOM 710 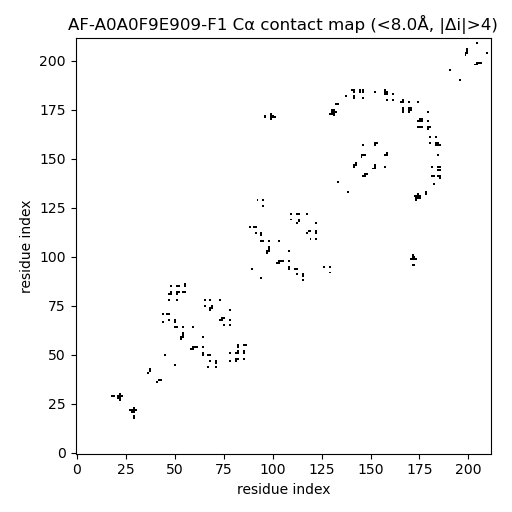N N . LEU A 1 90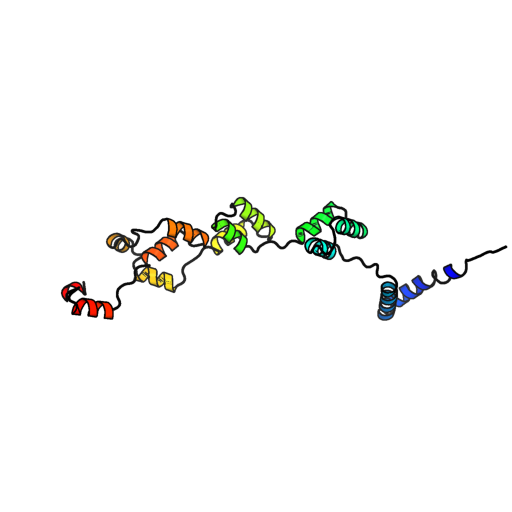 ? 5.987 -2.132 -6.374 1.00 97.88 90 LEU A N 1
ATOM 711 C CA . LEU A 1 90 ? 5.137 -2.777 -5.369 1.00 97.88 90 LEU A CA 1
ATOM 712 C C . LEU A 1 90 ? 3.663 -2.467 -5.658 1.00 97.88 90 LEU A C 1
ATOM 714 O O . LEU A 1 90 ? 3.339 -1.465 -6.297 1.00 97.88 90 LEU A O 1
ATOM 718 N N . ASN A 1 91 ? 2.757 -3.314 -5.172 1.00 97.69 91 ASN A N 1
ATOM 719 C CA . ASN A 1 91 ? 1.337 -2.984 -5.233 1.00 97.69 91 AS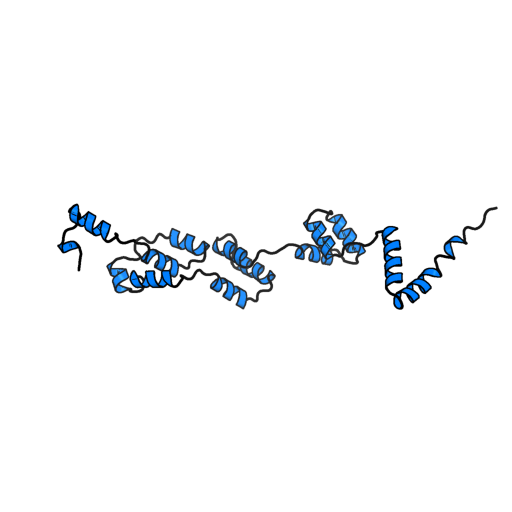N A CA 1
ATOM 720 C C . ASN A 1 91 ? 1.002 -1.859 -4.234 1.00 97.69 91 ASN A C 1
ATOM 72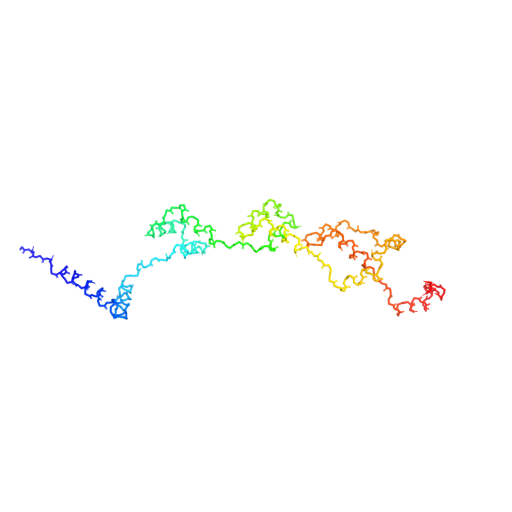2 O O . ASN A 1 91 ? 1.769 -1.540 -3.322 1.00 97.69 91 ASN A O 1
ATOM 726 N N . ALA A 1 92 ? -0.178 -1.267 -4.396 1.00 97.62 92 ALA A N 1
ATOM 727 C CA . ALA A 1 92 ? -0.585 -0.111 -3.610 1.00 97.62 92 ALA A CA 1
ATOM 728 C C . ALA A 1 92 ? -0.726 -0.412 -2.100 1.00 97.62 92 ALA A C 1
ATOM 730 O O . ALA A 1 92 ? -0.379 0.423 -1.263 1.00 97.62 92 ALA A O 1
ATOM 731 N N . TYR A 1 93 ? -1.169 -1.622 -1.741 1.00 96.94 93 TYR A N 1
ATOM 732 C CA . TYR A 1 93 ? -1.328 -2.042 -0.346 1.00 96.94 93 TYR A CA 1
ATOM 733 C C . TYR A 1 93 ? 0.019 -2.202 0.374 1.00 96.94 93 TYR A C 1
ATOM 735 O O . TYR A 1 93 ? 0.148 -1.829 1.542 1.00 96.94 93 TYR A O 1
ATOM 743 N N . ASP A 1 94 ? 1.044 -2.701 -0.319 1.00 98.12 94 ASP A N 1
ATOM 744 C CA . ASP A 1 94 ? 2.398 -2.824 0.226 1.00 98.12 94 ASP A CA 1
ATOM 745 C C . ASP A 1 94 ? 3.012 -1.447 0.505 1.00 98.12 94 ASP A C 1
ATOM 747 O O . ASP A 1 94 ? 3.592 -1.238 1.573 1.00 98.12 94 ASP A O 1
ATOM 751 N N . TYR A 1 95 ? 2.830 -0.480 -0.403 1.00 98.50 95 TYR A N 1
ATOM 752 C CA . TYR A 1 95 ? 3.260 0.902 -0.169 1.00 98.50 95 TYR A CA 1
ATOM 753 C C . TYR A 1 95 ? 2.573 1.516 1.058 1.00 98.50 95 TYR A C 1
ATOM 755 O O . TYR A 1 95 ? 3.253 2.051 1.936 1.00 98.50 95 TYR A O 1
ATOM 763 N N . ILE A 1 96 ? 1.251 1.369 1.176 1.00 98.12 96 ILE A N 1
ATOM 764 C CA . ILE A 1 96 ? 0.494 1.844 2.345 1.00 98.12 96 ILE A CA 1
ATOM 765 C C . ILE A 1 96 ? 0.959 1.156 3.628 1.00 98.12 96 ILE A C 1
ATOM 767 O O . ILE A 1 96 ? 1.112 1.806 4.660 1.00 98.12 96 ILE A O 1
ATOM 771 N N . THR A 1 97 ? 1.224 -0.148 3.580 1.00 97.62 97 THR A N 1
ATOM 772 C CA . THR A 1 97 ? 1.718 -0.904 4.735 1.00 97.62 97 THR A CA 1
ATOM 773 C C . THR A 1 97 ? 3.081 -0.387 5.198 1.00 97.62 97 THR A C 1
ATOM 775 O O . THR A 1 97 ? 3.308 -0.245 6.400 1.00 97.62 97 THR A O 1
ATOM 778 N N . LEU A 1 98 ? 3.997 -0.083 4.272 1.00 98.31 98 LEU A N 1
ATOM 779 C CA . LEU A 1 98 ? 5.301 0.504 4.598 1.00 98.31 98 LEU A CA 1
ATOM 780 C C . LEU A 1 98 ? 5.158 1.886 5.242 1.00 98.31 98 LEU A C 1
ATOM 782 O O . LEU A 1 98 ? 5.849 2.165 6.223 1.00 98.31 98 LEU A O 1
ATOM 786 N N . TRP A 1 99 ? 4.243 2.712 4.734 1.00 98.19 99 TRP A N 1
ATOM 787 C CA . TRP A 1 99 ? 3.927 4.020 5.307 1.00 98.19 99 TRP A CA 1
ATOM 788 C C . TRP A 1 99 ? 3.342 3.910 6.720 1.00 98.19 99 TRP A C 1
ATOM 790 O O . TRP A 1 99 ? 3.908 4.467 7.659 1.00 98.19 99 TRP A O 1
ATOM 800 N N . ARG A 1 100 ? 2.296 3.0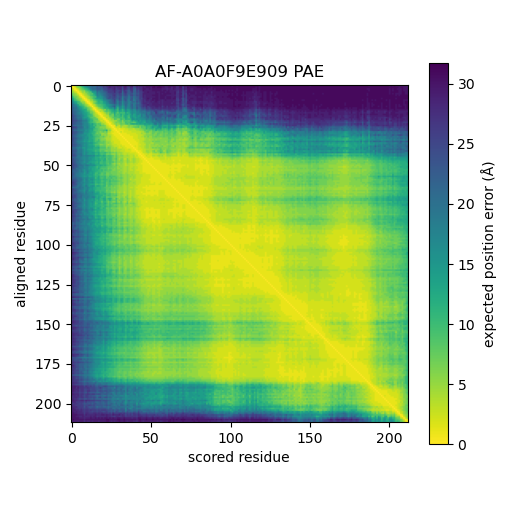94 6.921 1.00 97.06 100 ARG A N 1
ATOM 801 C CA . ARG A 1 100 ? 1.683 2.870 8.247 1.00 97.06 100 ARG A CA 1
ATOM 802 C C . ARG A 1 100 ? 2.672 2.301 9.272 1.00 97.06 100 ARG A C 1
ATOM 804 O O . ARG A 1 100 ? 2.515 2.533 10.465 1.00 97.06 100 ARG A O 1
ATOM 811 N N . ARG A 1 101 ? 3.693 1.559 8.825 1.00 97.25 101 ARG A N 1
ATOM 812 C CA . ARG A 1 101 ? 4.780 1.007 9.661 1.00 97.25 101 ARG A CA 1
ATOM 813 C C . ARG A 1 101 ? 5.973 1.946 9.837 1.00 97.25 101 ARG A C 1
ATOM 815 O O . ARG A 1 101 ? 7.017 1.499 10.322 1.00 97.25 101 ARG A O 1
ATOM 822 N N . GLU A 1 102 ? 5.840 3.204 9.423 1.00 96.75 102 GLU A N 1
ATOM 823 C CA . GLU A 1 102 ? 6.861 4.245 9.570 1.00 96.75 102 GLU A CA 1
ATOM 824 C C . GLU A 1 102 ? 8.181 3.881 8.859 1.00 96.75 102 GLU A C 1
ATOM 826 O O . GLU A 1 102 ? 9.275 4.246 9.291 1.00 96.75 102 GLU A O 1
ATOM 831 N N . LYS A 1 103 ? 8.099 3.102 7.770 1.00 98.00 103 LYS A N 1
ATOM 832 C CA . LYS A 1 103 ? 9.237 2.767 6.888 1.00 98.00 103 LYS A CA 1
ATOM 833 C C . LYS A 1 103 ? 9.282 3.633 5.631 1.00 98.00 103 LYS A C 1
ATOM 835 O O . LYS A 1 103 ? 10.208 3.497 4.837 1.00 98.00 103 LYS A O 1
ATOM 840 N N . MET A 1 104 ? 8.287 4.496 5.458 1.00 97.25 104 MET A N 1
ATOM 841 C CA . MET A 1 104 ? 8.124 5.418 4.342 1.00 97.25 104 MET A CA 1
ATOM 842 C C . MET A 1 104 ? 7.345 6.639 4.838 1.00 97.25 104 MET A C 1
ATOM 844 O O . MET A 1 104 ? 6.377 6.474 5.577 1.00 97.25 104 MET A O 1
ATOM 848 N N . ASP A 1 105 ? 7.765 7.845 4.462 1.00 97.88 105 ASP A N 1
ATOM 849 C CA . ASP A 1 105 ? 6.986 9.060 4.713 1.00 97.88 105 ASP A CA 1
ATOM 850 C C . ASP A 1 105 ? 5.850 9.230 3.690 1.00 97.88 105 ASP A C 1
ATOM 852 O O . ASP A 1 105 ? 5.804 8.552 2.663 1.00 97.88 105 ASP A O 1
ATOM 856 N N . GLU A 1 106 ? 4.913 10.128 3.982 1.00 97.06 106 GLU A N 1
ATOM 857 C CA . GLU A 1 106 ? 3.713 10.320 3.164 1.00 97.06 106 GLU A CA 1
ATOM 858 C C . GLU A 1 106 ? 4.005 10.908 1.776 1.00 97.06 106 GLU A C 1
ATOM 860 O O . GLU A 1 106 ? 3.445 10.440 0.790 1.00 97.06 106 GLU A O 1
ATOM 865 N N . ASN A 1 107 ? 4.955 11.842 1.653 1.00 98.06 107 ASN A N 1
ATOM 866 C CA . ASN A 1 107 ? 5.337 12.371 0.338 1.00 98.06 107 ASN A CA 1
ATOM 867 C C . ASN A 1 107 ? 5.884 11.244 -0.546 1.00 98.06 107 ASN A C 1
ATOM 869 O O . ASN A 1 107 ? 5.557 11.144 -1.731 1.00 98.06 107 ASN A O 1
ATOM 873 N N . LYS A 1 108 ? 6.696 10.352 0.038 1.00 98.31 108 LYS A N 1
ATOM 874 C CA . LYS A 1 108 ? 7.246 9.210 -0.687 1.00 98.31 108 LYS A CA 1
ATOM 875 C C . LYS A 1 108 ? 6.193 8.160 -1.035 1.00 98.31 108 LYS A C 1
ATOM 877 O O . LYS A 1 108 ? 6.309 7.520 -2.084 1.00 98.31 108 LYS A O 1
ATOM 882 N N . LEU A 1 109 ? 5.193 7.977 -0.175 1.00 98.44 109 LEU A N 1
ATOM 883 C CA . LEU A 1 109 ? 4.023 7.152 -0.465 1.00 98.44 109 LEU A CA 1
ATOM 884 C C . LEU A 1 109 ? 3.301 7.682 -1.707 1.00 98.44 109 LEU A C 1
ATOM 886 O O . LEU A 1 109 ? 3.126 6.930 -2.667 1.00 98.44 109 LEU A O 1
ATOM 890 N N . ASP A 1 110 ? 2.953 8.966 -1.714 1.00 98.38 110 ASP A N 1
ATOM 891 C CA . ASP A 1 110 ? 2.175 9.590 -2.783 1.00 98.38 110 ASP A CA 1
ATOM 892 C C . ASP A 1 110 ? 2.929 9.545 -4.122 1.00 98.38 110 ASP A C 1
ATOM 894 O O . ASP A 1 110 ? 2.362 9.156 -5.144 1.00 98.38 110 ASP A O 1
ATOM 898 N N . GLU A 1 111 ? 4.242 9.813 -4.119 1.00 98.19 111 GLU A N 1
ATOM 899 C CA . GLU A 1 111 ? 5.105 9.637 -5.297 1.00 98.19 111 GLU A CA 1
ATOM 900 C C . GLU A 1 111 ? 5.067 8.209 -5.859 1.00 98.19 111 GLU A C 1
ATOM 902 O O . GLU A 1 111 ? 5.084 8.008 -7.075 1.00 98.19 111 GLU A O 1
ATOM 907 N N . ASN A 1 112 ? 5.096 7.196 -4.990 1.00 98.25 112 ASN A N 1
ATOM 908 C CA . ASN A 1 112 ? 5.130 5.801 -5.415 1.00 98.25 112 ASN A CA 1
ATOM 909 C C . ASN A 1 112 ? 3.763 5.315 -5.901 1.00 98.25 112 ASN A C 1
ATOM 911 O O . ASN A 1 112 ? 3.701 4.597 -6.898 1.00 98.25 112 ASN A O 1
ATOM 915 N N . LEU A 1 113 ? 2.678 5.738 -5.254 1.00 98.44 113 LEU A N 1
ATOM 916 C CA . LEU A 1 113 ? 1.319 5.443 -5.701 1.00 98.44 113 LEU A CA 1
ATOM 917 C C . LEU A 1 113 ? 0.990 6.144 -7.027 1.00 98.44 113 LEU A C 1
ATOM 919 O O . LEU A 1 113 ? 0.358 5.537 -7.889 1.00 98.44 113 LEU A O 1
ATOM 923 N N . ALA A 1 114 ? 1.497 7.357 -7.259 1.00 98.25 114 ALA A N 1
ATOM 924 C CA . ALA A 1 114 ? 1.359 8.044 -8.545 1.00 98.25 114 ALA A CA 1
ATOM 925 C C . ALA A 1 114 ? 2.024 7.270 -9.701 1.00 98.25 114 ALA A C 1
ATOM 927 O O . ALA A 1 114 ? 1.502 7.242 -10.815 1.00 98.25 114 ALA A O 1
ATOM 928 N N . LYS A 1 115 ? 3.137 6.564 -9.446 1.00 97.19 115 LYS A N 1
ATOM 929 C CA . LYS A 1 115 ? 3.780 5.683 -10.446 1.00 97.19 115 LYS A CA 1
ATOM 930 C C . LYS A 1 115 ? 2.935 4.458 -10.805 1.00 97.19 115 LYS A C 1
ATOM 932 O O . LYS A 1 115 ? 3.169 3.859 -11.850 1.00 97.19 115 LYS A O 1
ATOM 937 N N . LEU A 1 116 ? 1.946 4.107 -9.980 1.00 97.56 116 LEU A N 1
ATOM 938 C CA . LEU A 1 116 ? 0.923 3.106 -10.303 1.00 97.56 116 LEU A CA 1
ATOM 939 C C . LEU A 1 116 ? -0.228 3.685 -11.144 1.00 97.56 116 LEU A C 1
ATOM 941 O O . LEU A 1 116 ? -1.238 3.012 -11.330 1.00 97.56 116 LEU A O 1
ATOM 945 N N . ALA A 1 117 ? -0.077 4.913 -11.651 1.00 97.31 117 ALA A N 1
ATOM 946 C CA . ALA A 1 117 ? -1.081 5.649 -12.415 1.00 97.31 117 ALA A CA 1
ATOM 947 C C . ALA A 1 117 ? -2.376 5.950 -11.632 1.00 97.31 117 ALA A C 1
ATOM 949 O O . ALA A 1 117 ? -3.448 6.056 -12.226 1.00 97.31 117 ALA A O 1
ATOM 950 N N . LEU A 1 118 ? -2.277 6.109 -10.308 1.00 97.94 118 LEU A N 1
ATOM 951 C CA . LEU A 1 118 ? -3.380 6.574 -9.463 1.00 97.94 118 LEU A CA 1
ATOM 952 C C . LEU A 1 118 ? -3.461 8.106 -9.473 1.00 97.94 118 LEU A C 1
ATOM 954 O O . LEU A 1 118 ? -2.434 8.788 -9.430 1.00 97.94 118 LEU A O 1
ATOM 958 N N . SER A 1 119 ? -4.682 8.646 -9.519 1.00 98.19 119 SER A N 1
ATOM 959 C CA . SER A 1 119 ? -4.913 10.084 -9.345 1.00 98.19 119 SER A CA 1
ATOM 960 C C . SER A 1 119 ? -4.684 10.501 -7.888 1.00 98.19 119 SER A C 1
ATOM 962 O O . SER A 1 119 ? -4.749 9.667 -6.987 1.00 98.19 119 SER A O 1
ATOM 964 N N . SER A 1 120 ? -4.442 11.790 -7.629 1.00 97.69 120 SER A N 1
ATOM 965 C CA . SER A 1 120 ? -4.313 12.295 -6.252 1.00 97.69 120 SER A CA 1
ATOM 966 C C . SER A 1 120 ? -5.561 12.002 -5.409 1.00 97.69 120 SER A C 1
ATOM 968 O O . SER A 1 120 ? -5.433 11.588 -4.262 1.00 97.69 120 SER A O 1
ATOM 970 N N . ASP A 1 121 ? -6.753 12.128 -5.999 1.00 98.38 121 ASP A N 1
ATOM 971 C CA . ASP A 1 121 ? -8.013 11.804 -5.323 1.00 98.38 121 ASP A CA 1
ATOM 972 C C . ASP A 1 121 ? -8.105 10.304 -4.996 1.00 98.38 121 ASP A C 1
ATOM 974 O O . ASP A 1 121 ? -8.515 9.926 -3.899 1.00 98.38 121 ASP A O 1
ATOM 978 N N . ASP A 1 122 ? -7.682 9.429 -5.916 1.00 98.50 122 ASP A N 1
ATOM 979 C CA . ASP A 1 122 ? -7.659 7.982 -5.676 1.00 98.50 122 ASP A CA 1
ATOM 980 C C . ASP A 1 122 ? -6.628 7.582 -4.619 1.00 98.50 122 ASP A C 1
ATOM 982 O O . ASP A 1 122 ? -6.870 6.639 -3.870 1.00 98.50 122 ASP A O 1
ATOM 986 N N . ILE A 1 123 ? -5.496 8.287 -4.530 1.00 98.50 123 ILE A N 1
ATOM 987 C CA . ILE A 1 123 ? -4.488 8.073 -3.484 1.00 98.50 123 ILE A CA 1
ATOM 988 C C . ILE A 1 123 ? -5.094 8.346 -2.106 1.00 98.50 123 ILE A C 1
ATOM 990 O O . ILE A 1 123 ? -4.990 7.497 -1.218 1.00 98.50 123 ILE A O 1
ATOM 994 N N . GLU A 1 124 ? -5.782 9.475 -1.941 1.00 97.88 124 GLU A N 1
ATOM 995 C CA . GLU A 1 124 ? -6.466 9.805 -0.687 1.00 97.88 124 GLU A CA 1
ATOM 996 C C . GLU A 1 124 ? -7.584 8.806 -0.366 1.00 97.88 124 GLU A C 1
ATOM 998 O O . GLU A 1 124 ? -7.654 8.266 0.742 1.00 97.88 124 GLU A O 1
ATOM 1003 N N . ASN A 1 125 ? -8.407 8.458 -1.359 1.00 98.25 125 ASN A N 1
ATOM 1004 C CA . ASN A 1 125 ? -9.443 7.438 -1.196 1.00 98.25 125 ASN A CA 1
ATOM 1005 C C . ASN A 1 125 ? -8.854 6.075 -0.812 1.00 98.25 125 ASN A C 1
ATOM 1007 O O . ASN A 1 125 ? -9.446 5.352 -0.014 1.00 98.25 125 ASN A O 1
ATOM 1011 N N . LEU A 1 126 ? -7.684 5.715 -1.340 1.00 97.88 126 LEU A N 1
ATOM 1012 C CA . LEU A 1 126 ? -7.018 4.457 -1.030 1.00 97.88 126 LEU A CA 1
ATOM 1013 C C . LEU A 1 126 ? -6.448 4.441 0.397 1.00 97.88 126 LEU A C 1
ATOM 1015 O O . LEU A 1 126 ? -6.543 3.413 1.078 1.00 97.88 126 LEU A O 1
ATOM 1019 N N . LYS A 1 127 ? -5.897 5.563 0.886 1.00 97.12 127 LYS A N 1
ATOM 1020 C CA . LYS A 1 127 ? -5.461 5.697 2.290 1.00 97.12 127 LYS A CA 1
ATOM 1021 C C . LYS A 1 127 ? -6.625 5.389 3.235 1.00 97.12 127 LYS A C 1
ATOM 1023 O O . LYS A 1 127 ? -6.446 4.594 4.156 1.00 97.12 127 LYS A O 1
ATOM 1028 N N . VAL A 1 128 ? -7.818 5.911 2.943 1.00 96.50 128 VAL A N 1
ATOM 1029 C CA . VAL A 1 128 ? -9.049 5.647 3.711 1.00 96.50 128 VAL A CA 1
ATOM 1030 C C . VAL A 1 128 ? -9.557 4.216 3.511 1.00 96.50 128 VAL A C 1
ATOM 1032 O O . VAL A 1 128 ? -9.850 3.521 4.477 1.00 96.50 128 VAL A O 1
ATOM 1035 N N . ALA A 1 129 ? -9.627 3.728 2.271 1.00 96.88 129 ALA A N 1
ATOM 1036 C CA . ALA A 1 129 ? -10.173 2.404 1.955 1.00 96.88 129 ALA A CA 1
ATOM 1037 C C . ALA A 1 129 ? -9.374 1.245 2.576 1.00 96.88 129 ALA A C 1
ATOM 1039 O O . ALA A 1 129 ? -9.896 0.145 2.742 1.00 96.88 129 ALA A O 1
ATOM 1040 N N . THR A 1 130 ? -8.103 1.483 2.900 1.00 96.75 130 THR A N 1
ATOM 1041 C CA . THR A 1 130 ? -7.221 0.515 3.568 1.00 96.75 130 THR A CA 1
ATOM 1042 C C . THR A 1 130 ? -7.240 0.615 5.090 1.00 96.75 130 THR A C 1
ATOM 1044 O O . THR A 1 130 ? -6.531 -0.137 5.760 1.00 96.75 130 THR A O 1
ATOM 1047 N N . GLU A 1 131 ? -8.011 1.540 5.660 1.00 96.94 131 GLU A N 1
ATOM 1048 C CA . GLU A 1 131 ? -8.238 1.574 7.099 1.00 96.94 131 GLU A CA 1
ATOM 1049 C C . GLU A 1 131 ? -9.078 0.374 7.520 1.00 96.94 131 GLU A C 1
ATOM 1051 O O . GLU A 1 131 ? -10.048 -0.014 6.867 1.00 96.94 131 GLU A O 1
ATOM 1056 N N . TYR A 1 132 ? -8.696 -0.228 8.638 1.00 96.88 132 TYR A N 1
ATOM 1057 C CA . TYR A 1 132 ? -9.481 -1.290 9.226 1.00 96.88 132 TYR A CA 1
ATOM 1058 C C . TYR A 1 132 ? -10.802 -0.722 9.741 1.00 96.88 132 TYR A C 1
ATOM 1060 O O . TYR A 1 132 ? -10.822 0.218 10.542 1.00 96.88 132 TYR A O 1
ATOM 1068 N N . PHE A 1 133 ? -11.895 -1.371 9.347 1.00 96.88 133 PHE A N 1
ATOM 1069 C CA . PHE A 1 133 ? -13.214 -1.129 9.903 1.00 96.88 133 PHE A CA 1
ATOM 1070 C C . PHE A 1 133 ? -13.779 -2.426 10.505 1.00 96.88 133 PHE A C 1
ATOM 1072 O O . PHE A 1 133 ? -13.731 -3.468 9.842 1.00 96.88 133 PHE A O 1
ATOM 1079 N N . PRO A 1 134 ? -14.316 -2.397 11.739 1.00 97.31 134 PRO A N 1
ATOM 1080 C CA . PRO A 1 134 ? -14.860 -3.587 12.379 1.00 97.31 134 PRO A CA 1
ATOM 1081 C C . PRO A 1 134 ? -16.024 -4.191 11.589 1.00 97.31 134 PRO A C 1
ATOM 1083 O O . PRO A 1 134 ? -16.898 -3.485 11.080 1.00 97.31 134 PRO A O 1
ATOM 1086 N N . GLY A 1 135 ? -16.067 -5.521 11.526 1.00 97.69 135 GLY A N 1
ATOM 1087 C CA . GLY A 1 135 ? -17.179 -6.234 10.903 1.00 97.69 135 GLY A CA 1
ATOM 1088 C C . GLY A 1 135 ? -18.458 -6.185 11.755 1.00 97.69 135 GLY A C 1
ATOM 1089 O O . GLY A 1 135 ? -18.408 -5.860 12.943 1.00 97.69 135 GLY A O 1
ATOM 1090 N N . PRO A 1 136 ? -19.619 -6.600 11.209 1.00 98.19 136 PRO A N 1
ATOM 1091 C CA . PRO A 1 136 ? -20.896 -6.551 11.929 1.00 98.19 136 PRO A CA 1
ATOM 1092 C C . PRO A 1 136 ? -20.891 -7.242 13.302 1.00 98.19 136 PRO A C 1
ATOM 1094 O O . PRO A 1 136 ? -21.532 -6.761 14.229 1.00 98.19 136 PRO A O 1
ATOM 1097 N N . GLN A 1 137 ? -20.150 -8.345 13.460 1.00 97.94 137 GLN A N 1
ATOM 1098 C CA . GLN A 1 137 ? -20.041 -9.058 14.741 1.00 97.94 137 GLN A CA 1
ATOM 1099 C C . GLN A 1 137 ? -19.294 -8.248 15.805 1.00 97.94 137 GLN A C 1
ATOM 1101 O O . GLN A 1 137 ? -19.706 -8.229 16.964 1.00 97.94 137 GLN A O 1
ATOM 1106 N N . ASP A 1 138 ? -18.227 -7.547 15.416 1.00 97.88 138 ASP A N 1
ATOM 1107 C CA . ASP A 1 138 ? -17.511 -6.656 16.325 1.00 97.88 138 ASP A CA 1
ATOM 1108 C C . ASP A 1 138 ? -18.388 -5.468 16.716 1.00 97.88 138 ASP A C 1
ATOM 1110 O O . ASP A 1 138 ? -18.472 -5.157 17.899 1.00 97.88 138 ASP A O 1
ATOM 1114 N N . LEU A 1 139 ? -19.113 -4.875 15.761 1.00 98.31 139 LEU A N 1
ATOM 1115 C CA . LEU A 1 139 ? -20.045 -3.774 16.029 1.00 98.31 139 LEU A CA 1
ATOM 1116 C C . LEU A 1 139 ? -21.160 -4.188 17.004 1.00 98.31 139 LEU A C 1
ATOM 1118 O O . LEU A 1 139 ? -21.463 -3.456 17.945 1.00 98.31 139 LEU A O 1
ATOM 1122 N N . ILE A 1 140 ? -21.735 -5.385 16.834 1.00 97.75 140 ILE A N 1
ATOM 1123 C CA . ILE A 1 140 ? -22.714 -5.946 17.781 1.00 97.75 140 ILE A CA 1
ATOM 1124 C C . ILE A 1 140 ? -22.070 -6.156 19.151 1.00 97.75 140 ILE A C 1
ATOM 1126 O O . ILE A 1 140 ? -22.662 -5.799 20.169 1.00 97.75 140 ILE A O 1
ATOM 1130 N N . ARG A 1 141 ? -20.851 -6.708 19.200 1.00 96.38 141 ARG A N 1
ATOM 1131 C CA . ARG A 1 141 ? -20.125 -6.890 20.461 1.00 96.38 141 ARG A CA 1
ATOM 1132 C C . ARG A 1 141 ? -19.889 -5.548 21.153 1.00 96.38 141 ARG A C 1
ATOM 1134 O O . ARG A 1 141 ? -20.092 -5.472 22.357 1.00 96.38 141 ARG A O 1
ATOM 1141 N N . PHE A 1 142 ? -19.496 -4.508 20.423 1.00 97.19 142 PHE A N 1
ATOM 1142 C CA . PHE A 1 142 ? -19.302 -3.164 20.968 1.00 97.19 142 PHE A CA 1
ATOM 1143 C C . PHE A 1 142 ? -20.600 -2.612 21.558 1.00 97.19 142 PHE A C 1
ATOM 1145 O O . PHE A 1 142 ? -20.593 -2.124 22.686 1.00 97.19 142 PHE A O 1
ATOM 1152 N N . ALA A 1 143 ? -21.725 -2.783 20.859 1.00 96.56 143 ALA A N 1
ATOM 1153 C CA . ALA A 1 143 ? -23.034 -2.371 21.356 1.00 96.56 143 ALA A CA 1
ATOM 1154 C C . ALA A 1 143 ? -23.446 -3.123 22.637 1.00 96.56 143 ALA A C 1
ATOM 1156 O O . ALA A 1 143 ? -23.770 -2.491 23.633 1.00 96.56 143 ALA A O 1
ATOM 1157 N N . VAL A 1 144 ? -23.372 -4.459 22.652 1.00 94.62 144 VAL A N 1
ATOM 1158 C CA . VAL A 1 144 ? -23.753 -5.289 23.819 1.00 94.62 144 VAL A CA 1
ATOM 1159 C C . VAL A 1 144 ? -22.837 -5.058 25.025 1.00 94.62 144 VAL A C 1
ATOM 1161 O O . VAL A 1 144 ? -23.227 -5.297 26.164 1.00 94.62 144 VAL A O 1
ATOM 1164 N N . ARG A 1 145 ? -21.600 -4.619 24.785 1.00 93.62 145 ARG A N 1
ATOM 1165 C CA . ARG A 1 145 ? -20.627 -4.279 25.829 1.00 93.62 145 ARG A CA 1
ATOM 1166 C C . ARG A 1 145 ? -20.669 -2.813 26.234 1.00 93.62 145 ARG A C 1
ATOM 1168 O O . ARG A 1 145 ? -19.755 -2.372 26.913 1.00 93.62 145 ARG A O 1
ATOM 1175 N N . GLU A 1 146 ? -21.703 -2.079 25.830 1.00 95.44 146 GLU A N 1
ATOM 1176 C CA . GLU A 1 146 ? -21.930 -0.689 26.229 1.00 95.44 146 GLU A CA 1
ATOM 1177 C C . GLU A 1 146 ? -20.782 0.259 25.840 1.00 95.44 146 GLU A C 1
ATOM 1179 O O . GLU A 1 146 ? -20.642 1.346 26.395 1.00 95.44 146 GLU A O 1
ATOM 1184 N N . VAL A 1 147 ? -19.984 -0.113 24.828 1.00 96.44 147 VAL A N 1
ATOM 1185 C CA . VAL A 1 147 ? -18.880 0.709 24.298 1.00 96.44 147 VAL A CA 1
ATOM 1186 C C . VAL A 1 147 ? -19.412 2.027 23.732 1.00 96.44 147 VAL A C 1
ATOM 1188 O O . VAL A 1 147 ? -18.771 3.066 23.862 1.00 96.44 147 VAL A O 1
ATOM 1191 N N . TYR A 1 148 ? -20.603 1.997 23.133 1.00 96.25 148 TYR A N 1
ATOM 1192 C CA . TYR A 1 148 ? -21.247 3.170 22.539 1.00 96.25 148 TYR A CA 1
ATOM 1193 C C . TYR A 1 148 ? -22.105 3.978 23.523 1.00 96.25 148 TYR A C 1
ATOM 1195 O O . TYR A 1 148 ? -22.589 5.054 23.169 1.00 96.25 148 TYR A O 1
ATOM 1203 N N . THR A 1 149 ? -22.280 3.502 24.758 1.00 95.88 149 THR A N 1
ATOM 1204 C CA . THR A 1 149 ? -23.126 4.156 25.763 1.00 95.88 149 THR A CA 1
ATOM 1205 C C . THR A 1 149 ? -22.252 4.943 26.735 1.00 95.88 149 THR A C 1
ATOM 1207 O O . THR A 1 149 ? -21.820 4.423 27.759 1.00 95.88 149 THR A O 1
ATOM 1210 N N . SER A 1 150 ? -21.981 6.216 26.418 1.00 92.06 150 SER A N 1
ATOM 1211 C CA . SER A 1 150 ? -20.992 7.054 27.127 1.00 92.06 150 SER A CA 1
ATOM 1212 C C . SER A 1 150 ? -21.134 7.063 28.657 1.00 92.06 150 SER A C 1
ATOM 1214 O O . SER A 1 150 ? -20.124 6.994 29.358 1.00 92.06 150 SER A O 1
ATOM 1216 N N . ASP A 1 151 ? -22.357 7.157 29.184 1.00 94.56 151 ASP A N 1
ATOM 1217 C CA . ASP A 1 151 ? -22.582 7.218 30.635 1.00 94.56 151 ASP A CA 1
ATOM 1218 C C . ASP A 1 151 ? -22.205 5.898 31.321 1.00 94.56 151 ASP A C 1
ATOM 1220 O O . ASP A 1 151 ? -21.459 5.909 32.301 1.00 94.56 151 ASP A O 1
ATOM 1224 N N . ILE A 1 152 ? -22.613 4.763 30.742 1.00 92.38 152 ILE A N 1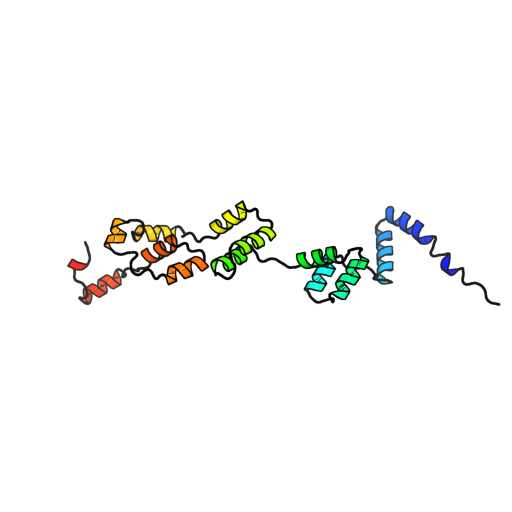
ATOM 1225 C CA . ILE A 1 152 ? -22.268 3.421 31.233 1.00 92.38 152 ILE A CA 1
ATOM 1226 C C . ILE A 1 152 ? -20.766 3.171 31.071 1.00 92.38 152 ILE A C 1
ATOM 1228 O O . ILE A 1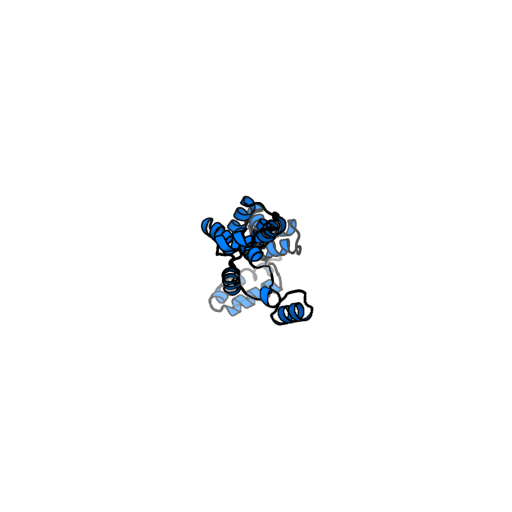 152 ? -20.093 2.745 32.009 1.00 92.38 152 ILE A O 1
ATOM 1232 N N . ALA A 1 153 ? -20.198 3.502 29.910 1.00 92.38 153 ALA A N 1
ATOM 1233 C CA . ALA A 1 153 ? -18.774 3.324 29.656 1.00 92.38 153 ALA A CA 1
ATOM 1234 C C . ALA A 1 153 ? -17.896 4.087 30.654 1.00 92.38 153 ALA A C 1
ATOM 1236 O O . ALA A 1 153 ? -16.844 3.593 31.067 1.00 92.38 153 ALA A O 1
ATOM 1237 N N . LYS A 1 154 ? -18.339 5.274 31.078 1.00 92.56 154 LYS A N 1
ATOM 1238 C CA . LYS A 1 154 ? -17.671 6.067 32.108 1.00 92.56 154 LYS A CA 1
ATOM 1239 C C . LYS A 1 154 ? -17.867 5.483 33.506 1.00 92.56 154 LYS A C 1
ATOM 1241 O O . LYS A 1 154 ? -16.892 5.415 34.249 1.00 92.56 154 LYS A O 1
ATOM 1246 N N . GLU A 1 155 ? -19.088 5.077 33.853 1.00 92.69 155 GLU A N 1
ATOM 1247 C CA . GLU A 1 155 ? -19.421 4.484 35.156 1.00 92.69 155 GLU A CA 1
ATOM 1248 C C . GLU A 1 155 ? -18.596 3.222 35.432 1.00 92.69 155 GLU A C 1
ATOM 1250 O O . GLU A 1 155 ? -18.006 3.089 36.502 1.00 92.69 155 GLU A O 1
ATOM 1255 N N . PHE A 1 156 ? -18.479 2.346 34.435 1.00 89.75 156 PHE A N 1
ATOM 1256 C CA . PHE A 1 156 ? -17.747 1.083 34.543 1.00 89.75 156 PHE A CA 1
ATOM 1257 C C . PHE A 1 156 ? -16.276 1.179 34.123 1.00 89.75 156 PHE A C 1
ATOM 1259 O O . PHE A 1 156 ? -15.578 0.168 34.112 1.00 89.75 156 PHE A O 1
ATOM 1266 N N . GLY A 1 157 ? -15.786 2.372 33.769 1.00 92.81 157 GLY A N 1
ATOM 1267 C CA . GLY A 1 157 ? -14.386 2.566 33.392 1.00 92.81 157 GLY A CA 1
ATOM 1268 C C . GLY A 1 157 ? -13.954 1.752 32.166 1.00 92.81 157 GLY A C 1
ATOM 1269 O O . GLY A 1 157 ? -12.804 1.337 32.090 1.00 92.81 157 GLY A O 1
ATOM 1270 N N . ILE A 1 158 ? -14.845 1.542 31.193 1.00 93.50 158 ILE A N 1
ATOM 1271 C CA . ILE A 1 158 ? -14.654 0.647 30.035 1.00 93.50 158 ILE A CA 1
ATOM 1272 C C . ILE A 1 158 ? -13.363 0.940 29.251 1.00 93.50 158 ILE A C 1
ATOM 1274 O O . ILE A 1 158 ? -12.700 0.027 28.763 1.00 93.50 158 ILE A O 1
ATOM 1278 N N . PHE A 1 159 ? -12.987 2.216 29.143 1.00 94.50 159 PHE A N 1
ATOM 1279 C CA . PHE A 1 159 ? -11.791 2.655 28.415 1.00 94.50 159 PHE A CA 1
ATOM 1280 C C . PHE A 1 159 ? -10.561 2.884 29.306 1.00 94.50 159 PHE A C 1
ATOM 1282 O O . PHE A 1 159 ? -9.548 3.396 28.822 1.00 94.50 159 PHE A O 1
ATOM 1289 N N . GLN A 1 160 ? -10.642 2.569 30.602 1.00 93.44 160 GLN A N 1
ATOM 1290 C CA . GLN A 1 160 ? -9.507 2.706 31.512 1.00 93.44 160 GLN A CA 1
ATOM 1291 C C . GLN A 1 160 ? -8.396 1.723 31.136 1.00 93.44 160 GLN A C 1
ATOM 1293 O O . GLN A 1 160 ? -8.641 0.686 30.521 1.00 93.44 160 GLN A O 1
ATOM 1298 N N . GLU A 1 161 ? -7.163 2.095 31.483 1.00 94.25 161 GLU A N 1
ATOM 1299 C CA . GLU A 1 161 ? -5.960 1.277 31.280 1.00 94.25 161 GLU A CA 1
ATOM 1300 C C . GLU A 1 161 ? -5.661 0.893 29.820 1.00 94.25 161 GLU A C 1
ATOM 1302 O O . GLU A 1 161 ? -4.855 -0.001 29.591 1.00 94.25 161 GLU A O 1
ATOM 1307 N N . LEU A 1 162 ? -6.245 1.589 28.831 1.00 95.81 162 LEU A N 1
ATOM 1308 C CA . LEU A 1 162 ? -5.896 1.416 27.418 1.00 95.81 162 LEU A CA 1
ATOM 1309 C C . LEU A 1 162 ? -4.393 1.668 27.205 1.00 95.81 162 LEU A C 1
ATOM 1311 O O . LEU A 1 162 ? -3.958 2.819 27.343 1.00 95.81 162 LEU A O 1
ATOM 1315 N N . PRO A 1 163 ? -3.602 0.647 26.824 1.00 96.75 163 PRO A N 1
ATOM 1316 C CA . PRO A 1 163 ? -2.177 0.825 26.596 1.00 96.75 163 PRO A CA 1
ATOM 1317 C C . PRO A 1 163 ? -1.948 1.722 25.371 1.00 96.75 163 PRO A C 1
ATOM 1319 O O . PRO A 1 163 ? -2.480 1.417 24.295 1.00 96.75 163 PRO A O 1
ATOM 1322 N N . PRO A 1 164 ? -1.150 2.801 25.474 1.00 96.62 164 PRO A N 1
ATOM 1323 C CA . PRO A 1 164 ? -0.771 3.613 24.317 1.00 96.62 164 PRO A CA 1
ATOM 1324 C C . PRO A 1 164 ? -0.137 2.783 23.194 1.00 96.62 164 PRO A C 1
ATOM 1326 O O . PRO A 1 164 ? -0.349 3.065 22.015 1.00 96.62 164 PRO A O 1
ATOM 1329 N N . GLU A 1 165 ? 0.581 1.720 23.556 1.00 97.19 165 GLU A N 1
ATOM 1330 C CA . GLU A 1 165 ? 1.203 0.771 22.636 1.00 97.19 165 GLU A CA 1
ATOM 1331 C C . GLU A 1 165 ? 0.168 0.013 21.800 1.00 97.19 165 GLU A C 1
ATOM 1333 O O . GLU A 1 165 ? 0.402 -0.262 20.629 1.00 97.19 165 GLU A O 1
ATOM 1338 N N . PHE A 1 166 ? -1.008 -0.293 22.354 1.00 97.19 166 PHE A N 1
ATOM 1339 C CA . PHE A 1 166 ? -2.066 -0.943 21.579 1.00 97.19 166 PHE A CA 1
ATOM 1340 C C . PHE A 1 166 ? -2.575 -0.028 20.459 1.00 97.19 166 PHE A C 1
ATOM 1342 O O . PHE A 1 166 ? -2.798 -0.476 19.335 1.00 97.19 166 PHE A O 1
ATOM 1349 N N . VAL A 1 167 ? -2.700 1.271 20.742 1.00 97.19 167 VAL A N 1
ATOM 1350 C CA . VAL A 1 167 ? -3.097 2.272 19.745 1.00 97.19 167 VAL A CA 1
ATOM 1351 C C . VAL A 1 167 ? -1.997 2.461 18.697 1.00 97.19 167 VAL A C 1
ATOM 1353 O O . VAL A 1 167 ? -2.295 2.494 17.503 1.00 97.19 167 VAL A O 1
ATOM 1356 N N . SER A 1 168 ? -0.730 2.571 19.111 1.00 96.69 168 SER A N 1
ATOM 1357 C CA . SER A 1 168 ? 0.384 2.781 18.178 1.00 96.69 168 SER A CA 1
ATOM 1358 C C . SER A 1 168 ? 0.635 1.566 17.279 1.00 96.69 168 SER A C 1
ATOM 1360 O O . SER A 1 168 ? 0.808 1.733 16.073 1.00 96.69 168 SER A O 1
ATOM 1362 N N . GLU A 1 169 ? 0.589 0.344 17.814 1.00 97.31 169 GLU A N 1
ATOM 1363 C CA . GLU A 1 169 ? 0.716 -0.881 17.018 1.00 97.31 169 GLU A CA 1
ATOM 1364 C C . GLU A 1 169 ? -0.521 -1.122 16.139 1.00 97.31 169 GLU A C 1
ATOM 1366 O O . GLU A 1 169 ? -0.386 -1.556 14.995 1.00 97.31 169 GLU A O 1
ATOM 1371 N N . GLY A 1 170 ? -1.722 -0.773 16.615 1.00 96.94 170 GLY A N 1
ATOM 1372 C CA . GLY A 1 170 ? -2.956 -0.841 15.828 1.00 96.94 170 GLY A CA 1
ATOM 1373 C C . GLY A 1 170 ? -2.893 0.004 14.552 1.00 96.94 170 GLY A C 1
ATOM 1374 O O . GLY A 1 170 ? -3.229 -0.484 13.468 1.00 96.94 170 GLY A O 1
ATOM 1375 N N . LYS A 1 171 ? -2.361 1.231 14.639 1.00 96.06 171 LYS A N 1
ATOM 1376 C CA . LYS A 1 171 ? -2.189 2.120 13.473 1.00 96.06 171 LYS A CA 1
ATOM 1377 C C . LYS A 1 171 ? -1.357 1.475 12.359 1.00 96.06 171 LYS A C 1
ATOM 1379 O O . LYS A 1 171 ? -1.695 1.624 11.183 1.00 96.06 171 LYS A O 1
ATOM 1384 N N . LYS A 1 172 ? -0.338 0.682 12.712 1.00 96.69 172 LYS A N 1
ATOM 1385 C CA . LYS A 1 172 ? 0.554 -0.006 11.757 1.00 96.69 172 LYS A CA 1
ATOM 1386 C C . LYS A 1 172 ? -0.140 -1.070 10.906 1.00 96.69 172 LYS A C 1
ATOM 1388 O O . LYS A 1 172 ? 0.392 -1.452 9.864 1.00 96.69 172 LYS A O 1
ATOM 1393 N N . ILE A 1 173 ? -1.298 -1.559 11.345 1.00 95.50 173 ILE A N 1
ATOM 1394 C CA . ILE A 1 173 ? -2.134 -2.525 10.615 1.00 95.50 173 ILE A CA 1
ATOM 1395 C C . ILE A 1 173 ? -3.464 -1.921 10.148 1.00 95.50 173 ILE A C 1
ATOM 1397 O O . ILE A 1 173 ? -4.350 -2.647 9.714 1.00 95.50 173 ILE A O 1
ATOM 1401 N N . GLY A 1 174 ? -3.605 -0.598 10.229 1.00 96.38 174 GLY A N 1
ATOM 1402 C CA . GLY A 1 174 ? -4.775 0.118 9.736 1.00 96.38 174 GLY A CA 1
ATOM 1403 C C . GLY A 1 174 ? -5.871 0.384 10.763 1.00 96.38 174 GLY A C 1
ATOM 1404 O O . GLY A 1 174 ? -6.861 1.016 10.412 1.00 96.38 174 GLY A O 1
ATOM 1405 N N . ILE A 1 175 ? -5.716 -0.046 12.018 1.00 97.50 175 ILE A N 1
ATOM 1406 C CA . ILE A 1 175 ? -6.700 0.213 13.077 1.00 97.50 175 ILE A CA 1
ATOM 1407 C C . ILE A 1 175 ? -6.546 1.657 13.550 1.00 97.50 175 ILE A C 1
ATOM 1409 O O . ILE A 1 175 ? -5.559 2.010 14.199 1.00 97.50 175 ILE A O 1
ATOM 1413 N N . GLN A 1 176 ? -7.540 2.486 13.241 1.00 96.25 176 GLN A N 1
ATOM 1414 C CA . GLN A 1 176 ? -7.590 3.860 13.730 1.00 96.25 176 GLN A CA 1
ATOM 1415 C C . GLN A 1 176 ? -7.859 3.908 15.237 1.00 96.25 176 GLN A C 1
ATOM 1417 O O . GLN A 1 176 ? -8.418 2.975 15.815 1.00 96.25 176 GLN A O 1
ATOM 1422 N N . GLU A 1 177 ? -7.461 5.004 15.887 1.00 96.19 177 GLU A N 1
ATOM 1423 C CA . GLU A 1 177 ? -7.511 5.130 17.351 1.00 96.19 177 GLU A CA 1
ATOM 1424 C C . GLU A 1 177 ? -8.907 4.861 17.927 1.00 96.19 177 GLU A C 1
ATOM 1426 O O . GLU A 1 177 ? -9.033 4.179 18.942 1.00 96.19 177 GLU A O 1
ATOM 1431 N N . GLU A 1 178 ? -9.956 5.344 17.263 1.00 95.88 178 GLU A N 1
ATOM 1432 C CA . GLU A 1 178 ? -11.339 5.082 17.660 1.00 95.88 178 GLU A CA 1
ATOM 1433 C C . GLU A 1 178 ? -11.644 3.578 17.684 1.00 95.88 178 GLU A C 1
ATOM 1435 O O . GLU A 1 178 ? -12.181 3.061 18.661 1.00 95.88 178 GLU A O 1
ATOM 1440 N N . GLN A 1 179 ? -11.239 2.847 16.645 1.00 97.62 179 GLN A N 1
ATOM 1441 C CA . GLN A 1 179 ? -11.499 1.412 16.562 1.00 97.62 179 GLN A CA 1
ATOM 1442 C C . GLN A 1 179 ? -10.634 0.623 17.545 1.00 97.62 179 GLN A C 1
ATOM 1444 O O . GLN A 1 179 ? -11.115 -0.342 18.138 1.00 97.62 179 GLN A O 1
ATOM 1449 N N . ALA A 1 180 ? -9.403 1.068 17.812 1.00 97.44 180 ALA A N 1
ATOM 1450 C CA . ALA A 1 180 ? -8.590 0.519 18.894 1.00 97.44 180 ALA A CA 1
ATOM 1451 C C . ALA A 1 180 ? -9.287 0.711 20.255 1.00 97.44 180 ALA A C 1
ATOM 1453 O O . ALA A 1 180 ? -9.428 -0.242 21.021 1.00 97.44 180 ALA A O 1
ATOM 1454 N N . ARG A 1 181 ? -9.813 1.908 20.539 1.00 96.62 181 ARG A N 1
ATOM 1455 C CA . ARG A 1 181 ? -10.592 2.178 21.759 1.00 96.62 181 ARG A CA 1
ATOM 1456 C C . ARG A 1 181 ? -11.831 1.294 21.853 1.00 96.62 181 ARG A C 1
ATOM 1458 O O . ARG A 1 181 ? -12.081 0.748 22.922 1.00 96.62 181 ARG A O 1
ATOM 1465 N N . ASN A 1 182 ? -12.561 1.095 20.758 1.00 97.38 182 ASN A N 1
ATOM 1466 C CA . ASN A 1 182 ? -13.748 0.236 20.737 1.00 97.38 182 ASN A CA 1
ATOM 1467 C C . ASN A 1 182 ? -13.402 -1.235 21.010 1.00 97.38 182 ASN A C 1
ATOM 1469 O O . ASN A 1 182 ? -14.047 -1.891 21.831 1.00 97.38 182 ASN A O 1
ATOM 1473 N N . HIS A 1 183 ? -12.342 -1.743 20.374 1.00 97.12 183 HIS A N 1
ATOM 1474 C CA . HIS A 1 183 ? -11.834 -3.089 20.632 1.00 97.12 183 HIS A CA 1
ATOM 1475 C C . HIS A 1 183 ? -11.390 -3.265 22.082 1.00 97.12 183 HIS A C 1
ATOM 1477 O O . HIS A 1 183 ? -11.717 -4.287 22.685 1.00 97.12 183 HIS A O 1
ATOM 1483 N N . TRP A 1 184 ? -10.715 -2.265 22.652 1.00 96.81 184 TRP A N 1
ATOM 1484 C CA . TRP A 1 184 ? -10.386 -2.257 24.070 1.00 96.81 184 TRP A CA 1
ATOM 1485 C C . TRP A 1 184 ? -11.646 -2.242 24.932 1.00 96.81 184 TRP A C 1
ATOM 1487 O O . TRP A 1 184 ? -11.794 -3.093 25.793 1.00 96.81 184 TRP A O 1
ATOM 1497 N N . GLY A 1 185 ? -12.619 -1.373 24.676 1.00 95.75 185 GLY A N 1
ATOM 1498 C CA . GLY A 1 185 ? -13.835 -1.326 25.491 1.00 95.75 185 GLY A CA 1
ATOM 1499 C C . GLY A 1 185 ? -14.591 -2.663 25.559 1.00 95.75 185 GLY A C 1
ATOM 1500 O O . GLY A 1 185 ? -15.212 -2.990 26.566 1.00 95.75 185 GLY A O 1
ATOM 1501 N N . ALA A 1 186 ? -14.478 -3.494 24.523 1.00 96.00 186 ALA A N 1
ATOM 1502 C CA . ALA A 1 186 ? -15.094 -4.817 24.477 1.00 96.00 186 ALA A CA 1
ATOM 1503 C C . ALA A 1 186 ? -14.146 -5.995 24.779 1.00 96.00 186 ALA A C 1
ATOM 1505 O O . ALA A 1 186 ? -14.531 -7.145 24.541 1.00 96.00 186 ALA A O 1
ATOM 1506 N N . HIS A 1 187 ? -12.927 -5.752 25.273 1.00 93.06 187 HIS A N 1
ATOM 1507 C CA . HIS A 1 187 ? -11.926 -6.811 25.458 1.00 93.06 187 HIS A CA 1
ATOM 1508 C C . HIS A 1 187 ? -12.214 -7.727 26.658 1.00 93.06 187 HIS A C 1
ATOM 1510 O O . HIS A 1 187 ? -11.798 -8.887 26.667 1.00 93.06 187 HIS A O 1
ATOM 1516 N N . TRP A 1 188 ? -12.936 -7.229 27.665 1.00 88.06 188 TRP A N 1
ATOM 1517 C CA . TRP A 1 188 ? -13.233 -7.982 28.880 1.00 88.06 188 TRP A CA 1
ATOM 1518 C C . TRP A 1 188 ? -14.221 -9.122 28.622 1.00 88.06 188 TRP A C 1
ATOM 1520 O O . TRP A 1 188 ? -15.352 -8.932 28.160 1.00 88.06 188 TRP A O 1
ATOM 1530 N N . VAL A 1 189 ? -13.827 -10.334 29.003 1.00 83.50 189 VAL A N 1
ATOM 1531 C CA . VAL A 1 189 ? -14.693 -11.514 28.950 1.00 83.50 189 VAL A CA 1
ATOM 1532 C C . VAL A 1 189 ? -15.323 -11.721 30.323 1.00 83.50 189 VAL A C 1
ATOM 1534 O O . VAL A 1 189 ? -14.622 -11.838 31.324 1.00 83.50 189 VAL A O 1
ATOM 1537 N N . LEU A 1 190 ? -16.656 -11.757 30.370 1.00 82.38 190 LEU A N 1
ATOM 1538 C CA . LEU A 1 190 ? -17.381 -12.054 31.603 1.00 82.38 190 LEU A CA 1
ATOM 1539 C C . LEU A 1 190 ? -17.253 -13.548 31.932 1.00 82.38 190 LEU A C 1
ATOM 1541 O O . LEU A 1 190 ? -17.224 -14.364 31.002 1.00 82.38 190 LEU A O 1
ATOM 1545 N N . PRO A 1 191 ? -17.218 -13.924 33.224 1.00 85.31 191 PRO A N 1
ATOM 1546 C CA . PRO A 1 191 ? -17.301 -15.319 33.628 1.00 85.31 191 PRO A CA 1
ATOM 1547 C C . PRO A 1 191 ? -18.503 -16.010 32.979 1.00 85.31 191 PRO A C 1
ATOM 1549 O O . PRO A 1 191 ? -19.591 -15.441 32.880 1.00 85.31 191 PRO A O 1
ATOM 1552 N N . SER A 1 192 ? -18.312 -17.255 32.543 1.00 87.75 192 SER A N 1
ATOM 1553 C CA . SER A 1 192 ? -19.436 -18.066 32.070 1.00 87.75 192 SER A CA 1
ATOM 1554 C C . SER A 1 192 ? -20.437 -18.328 33.202 1.00 87.75 192 SER A C 1
ATOM 1556 O O . SER A 1 192 ? -20.085 -18.284 34.380 1.00 87.75 192 SER A O 1
ATOM 1558 N N . ILE A 1 193 ? -21.675 -18.689 32.856 1.00 87.50 193 ILE A N 1
ATOM 1559 C CA . ILE A 1 193 ? -22.714 -19.039 33.841 1.00 87.50 193 ILE A CA 1
ATOM 1560 C C . ILE A 1 193 ? -22.235 -20.148 34.794 1.00 87.50 193 ILE A C 1
ATOM 1562 O O . ILE A 1 193 ? -22.424 -20.050 36.004 1.00 87.50 193 ILE A O 1
ATOM 1566 N N . ASN A 1 194 ? -21.547 -21.169 34.272 1.00 91.94 194 ASN A N 1
ATOM 1567 C CA . ASN A 1 194 ? -20.996 -22.249 35.095 1.00 91.94 194 ASN A CA 1
ATOM 1568 C C . ASN A 1 194 ? -19.910 -21.751 36.052 1.00 91.94 194 ASN A C 1
ATOM 1570 O O . ASN A 1 194 ? -19.891 -22.165 37.206 1.00 91.94 194 ASN A O 1
ATOM 1574 N N . MET A 1 195 ? -19.050 -20.828 35.609 1.00 91.56 195 MET A N 1
ATOM 1575 C CA . MET A 1 195 ? -18.081 -20.181 36.501 1.00 91.56 195 MET A CA 1
ATOM 1576 C C . MET A 1 195 ? -18.793 -19.389 37.601 1.00 91.56 195 MET A C 1
ATOM 1578 O O . MET A 1 195 ? -18.380 -19.463 38.753 1.00 91.56 195 MET A O 1
ATOM 1582 N N . GLY A 1 196 ? -19.898 -18.709 37.283 1.00 89.25 196 GLY A N 1
ATOM 1583 C CA . GLY A 1 196 ? -20.752 -18.058 38.279 1.00 89.25 196 GLY A CA 1
ATOM 1584 C C . GLY A 1 196 ? -21.294 -19.040 39.325 1.00 89.25 196 GLY A C 1
ATOM 1585 O O . GLY A 1 196 ? -21.152 -18.803 40.524 1.00 89.25 196 GLY A O 1
ATOM 1586 N N . PHE A 1 197 ? -21.834 -20.186 38.897 1.00 90.25 197 PHE A N 1
ATOM 1587 C CA . PHE A 1 197 ? -22.293 -21.239 39.814 1.00 90.25 197 PHE A CA 1
ATOM 1588 C C . PHE A 1 197 ? -21.158 -21.839 40.652 1.00 90.25 197 PHE A C 1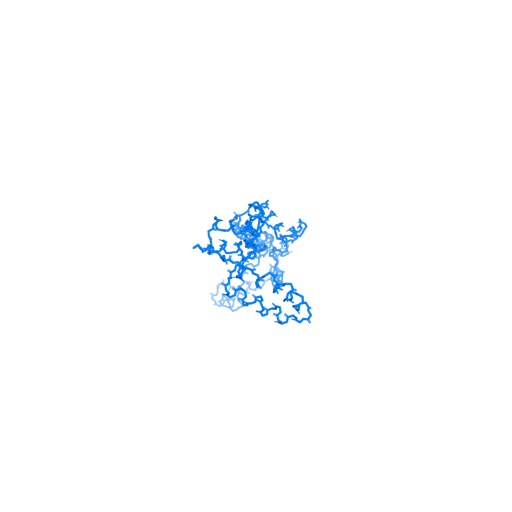
ATOM 1590 O O . PHE A 1 197 ? -21.336 -22.093 41.843 1.00 90.25 197 PHE A O 1
ATOM 1597 N N . GLU A 1 198 ? -19.979 -22.050 40.068 1.00 93.12 198 GLU A N 1
ATOM 1598 C CA . GLU A 1 198 ? -18.807 -22.511 40.814 1.00 93.12 198 GLU A CA 1
ATOM 1599 C C . GLU A 1 198 ? -18.367 -21.492 41.867 1.00 93.12 198 GLU A C 1
ATOM 1601 O O . GLU A 1 198 ? -18.082 -21.874 43.004 1.00 93.12 198 GLU A O 1
ATOM 1606 N N . MET A 1 199 ? -18.341 -20.204 41.518 1.00 93.06 199 MET A N 1
ATOM 1607 C CA . MET A 1 199 ? -18.037 -19.120 42.452 1.00 93.06 199 MET A CA 1
ATOM 1608 C C . MET A 1 199 ? -19.046 -19.087 43.606 1.00 93.06 199 MET A C 1
ATOM 1610 O O . MET A 1 199 ? -18.633 -18.945 44.759 1.00 93.06 199 MET A O 1
ATOM 1614 N N . LEU A 1 200 ? -20.337 -19.292 43.321 1.00 91.75 200 LEU A N 1
ATOM 1615 C CA . LEU A 1 200 ? -21.395 -19.365 44.331 1.00 91.75 200 LEU A CA 1
ATOM 1616 C C . LEU A 1 200 ? -21.207 -20.569 45.270 1.00 91.75 200 LEU A C 1
ATOM 1618 O O . LEU A 1 200 ? -21.156 -20.408 46.488 1.00 91.75 200 LEU A O 1
ATOM 1622 N N . HIS A 1 201 ? -21.026 -21.781 44.736 1.00 92.06 201 HIS A N 1
ATOM 1623 C CA . HIS A 1 201 ? -20.842 -22.989 45.556 1.00 92.06 201 HIS A CA 1
ATOM 1624 C C . HIS A 1 201 ? -19.556 -22.962 46.392 1.00 92.06 201 HIS A C 1
ATOM 1626 O O . HIS A 1 201 ? -19.521 -23.505 47.499 1.00 92.06 201 HIS A O 1
ATOM 1632 N N . ARG A 1 202 ? -18.500 -22.307 45.893 1.00 93.88 202 ARG A N 1
ATOM 1633 C CA . ARG A 1 202 ? -17.251 -22.072 46.634 1.00 93.88 202 ARG A CA 1
ATOM 1634 C C . ARG A 1 202 ? -17.353 -20.929 47.644 1.00 93.88 202 ARG A C 1
ATOM 1636 O O . ARG A 1 202 ? -16.379 -20.685 48.352 1.00 93.88 202 ARG A O 1
ATOM 1643 N N . ARG A 1 203 ? -18.506 -20.254 47.731 1.00 90.81 203 ARG A N 1
ATOM 1644 C CA . ARG A 1 203 ? -18.752 -19.091 48.598 1.00 90.81 203 ARG A CA 1
ATOM 1645 C C . ARG A 1 203 ? -17.788 -17.928 48.324 1.00 90.81 203 ARG A C 1
ATOM 1647 O O . ARG A 1 203 ? -17.411 -17.212 49.245 1.00 90.81 203 ARG A O 1
ATOM 1654 N N . ILE A 1 204 ? -17.367 -17.769 47.065 1.00 90.38 204 ILE A N 1
ATOM 1655 C CA . ILE A 1 204 ? -16.626 -16.588 46.583 1.00 90.38 204 ILE A CA 1
ATOM 1656 C C . ILE A 1 204 ? -17.599 -15.417 46.390 1.00 90.38 204 ILE A C 1
ATOM 1658 O O . ILE A 1 204 ? -17.249 -14.272 46.654 1.00 90.38 204 ILE A O 1
ATOM 1662 N N . ILE A 1 205 ? -18.822 -15.726 45.953 1.00 88.19 205 ILE A N 1
ATOM 1663 C CA . ILE A 1 205 ? -19.965 -14.811 45.857 1.00 88.19 205 ILE A CA 1
ATOM 1664 C C . ILE A 1 205 ? -21.154 -15.418 46.611 1.00 88.19 205 ILE A C 1
ATOM 1666 O O . ILE A 1 205 ? -21.172 -16.629 46.852 1.00 88.19 205 ILE A O 1
ATOM 1670 N N . ASP A 1 206 ? -22.139 -14.599 46.976 1.00 85.75 206 ASP A N 1
ATOM 1671 C CA . ASP A 1 206 ? -23.389 -15.044 47.604 1.00 85.75 206 ASP A CA 1
ATOM 1672 C C . ASP A 1 206 ? -24.609 -14.855 46.683 1.00 85.75 206 ASP A C 1
ATOM 1674 O O . ASP A 1 206 ? -24.516 -14.279 45.597 1.00 85.75 206 ASP A O 1
ATOM 1678 N N . GLU A 1 207 ? -25.771 -15.354 47.117 1.00 76.81 207 GLU A N 1
ATOM 1679 C CA . GLU A 1 207 ? -27.033 -15.260 46.366 1.00 76.81 207 GLU A CA 1
ATOM 1680 C C . GLU A 1 207 ? -27.429 -13.800 46.070 1.00 76.81 207 GLU A C 1
ATOM 1682 O O . GLU A 1 207 ? -27.964 -13.513 45.001 1.00 76.81 207 GLU A O 1
ATOM 1687 N N . GLY A 1 208 ? -27.095 -12.862 46.966 1.00 73.94 208 GLY A N 1
ATOM 1688 C CA . GLY A 1 208 ? -27.375 -11.430 46.814 1.00 73.94 208 GLY A CA 1
ATOM 1689 C C . GLY A 1 208 ? -26.422 -10.694 45.867 1.00 73.94 208 GLY A C 1
ATOM 1690 O O . GLY A 1 208 ? -26.737 -9.593 45.420 1.00 73.94 208 GLY A O 1
ATOM 1691 N N . THR A 1 209 ? -25.279 -11.299 45.537 1.00 69.00 209 THR A N 1
ATOM 1692 C CA . THR A 1 209 ? -24.261 -10.752 44.628 1.00 69.00 209 THR A CA 1
ATOM 1693 C C . THR A 1 209 ? -24.621 -10.984 43.154 1.00 69.00 209 THR A C 1
ATOM 1695 O O . THR A 1 209 ? -24.156 -10.256 42.283 1.00 69.00 209 THR A O 1
ATOM 1698 N N . THR A 1 210 ? -25.446 -11.993 42.847 1.00 50.75 210 THR A N 1
ATOM 1699 C CA . THR A 1 210 ? -25.604 -12.507 41.469 1.00 50.75 210 THR A CA 1
ATOM 1700 C C . THR A 1 210 ? -26.636 -11.807 40.577 1.00 50.75 210 THR A C 1
ATOM 1702 O O . THR A 1 210 ? -26.698 -12.138 39.395 1.00 50.75 210 THR A O 1
ATOM 1705 N N . ALA A 1 211 ? -27.399 -10.822 41.059 1.00 49.81 211 ALA A N 1
ATOM 1706 C CA . ALA A 1 211 ? -28.247 -9.999 40.189 1.00 49.81 211 ALA A CA 1
ATOM 1707 C C . ALA A 1 211 ? -28.699 -8.694 40.866 1.00 49.81 211 ALA A C 1
ATOM 1709 O O . ALA A 1 211 ? -29.463 -8.715 41.835 1.00 49.81 211 ALA A O 1
ATOM 1710 N N . ARG A 1 212 ? -28.283 -7.560 40.298 1.00 41.19 212 ARG A N 1
ATOM 1711 C CA . ARG A 1 212 ? -29.069 -6.324 40.235 1.00 41.19 212 ARG A CA 1
ATOM 1712 C C . ARG A 1 212 ? -29.078 -5.842 38.797 1.00 41.19 212 ARG A C 1
ATOM 1714 O O . ARG A 1 212 ? -28.028 -6.018 38.142 1.00 41.19 212 ARG A O 1
#

Secondary structure (DSSP, 8-state):
------SSSTTTTTHHHHHHHHHHH-HHHHHHHHHHHHHH----PPPHHHHHHHHHTTSS-HHHHHHHHHHTT--HHHHHHHHHHTSPPPPHHHHHHHHHTTSS-HHHHHHHHHTTT--HHHHHHHHHHTSB---HHHHHHHHHTTTT-HHHHHHTTTTTT--HHHHHHHHTTTB-HHHHHHHHHT-PPPPPHHHHHHHHHTTSS-GGGS--

Sequence (212 aa):
MPAPIIIVLGIVALAPTVLAGAGQFFPPIGEKAKHVSFDIWPNKLPEITELAMMRVRETITEDEYFSRARQEGFNHEVAENYWIISFTLLNAYDYITLWRREKMDENKLDENLAKLALSSDDIENLKVATEYFPGPQDLIRFAVREVYTSDIAKEFGIFQELPPEFVSEGKKIGIQEEQARNHWGAHWVLPSINMGFEMLHRRIIDEGTTAR

Foldseek 3Di:
DDDDPDPVVVVVPPVVVVQVVVCVVPVVSNVVVVVVVCVVPVPDQDPLLVLLLCCVVVVDDPVRSQVSCVVVVDHPVVSVVSNVVNDDADDLLVLLLCCLVVVDPPVRSQVSVVVVVDDPVRNVVVNVVQADDDDPVLVVLLVVLCVVVVVVCVVVVLQPPLDPVLQSVCSSNRYHNSNSSSCSSNVDDDDDPVSVVVCDVVVVDHPVRPDD